Protein AF-A0A1E1WWD4-F1 (afdb_monomer_lite)

Sequence (216 aa):
LLSRFAFERSFSEDSGGGGPQSNMHLIPYLLHMVLYVINTTRCVAREEKNLSNFLEMSPERQIENCYESEGPCYWATMALAVWSHSRWQCGRVMLVRRMLVLAHARHLSPQGCSTLADTVPREFAVYRPYLCYLAMVDGLYNTMFKKVTSSTDDGWSVALADYIRHNDQLHLELGDKLLRNFEEQVLTCQSFMEYCDVMGLLCEIPNPDAFLLESL

pLDDT: mean 95.01, std 6.69, range [60.06, 98.75]

InterPro domains:
  IPR025704 E3 ubiquitin ligase UBR4, C-terminal [PF13764] (1-200)
  IPR045189 E3 ubiquitin ligase UBR4-like [PTHR21725] (1-213)

Foldseek 3Di:
DLLCLLVVHAPVPPPVHDDPLVVLLCVLVVLLVVLVVCVVVVCLVVLVVVLVVLLVDDPLVLQQLLPDPCHLLVSLQVCQQRFDLVRCVVCLLSSLLSLLSSLQSCVVCVPGDSDRPDLPDDFCVSSRSSLLSNLLSLLCCVQVCVPQDDPDRRCNSVSSSVCSVPQSVVSSVSSVVSSCLSVVQSNPDRDQVSSCVSSVNCVVCVDSVVSSSVSD

Organism: NCBI:txid187763

Secondary structure (DSSP, 8-state):
-HHHHHTT--STTTSSS--HHHHHHHHHHHHHHHHHHHHHTT-HHHHHHHHHHHHT--HHHHHHHTTSTTSHHHHHHHHHHHS-HHHHHHHHHHHHHHHHHHHHHHHH-TT--SS-S------HHHHHHHHHHHHHHHHIIIIISTT---SSGGGHHHHHHHHHHH-HHHHHHHHHHHHHHIIIIITT--SHHHHHHHTT-TTT-S-HHHHHHHH-

Radius of gyration: 17.01 Å; chains: 1; bounding box: 40×33×42 Å

Structure (mmCIF, N/CA/C/O backbone):
data_AF-A0A1E1WWD4-F1
#
_entry.id   AF-A0A1E1WWD4-F1
#
loop_
_atom_site.group_PDB
_atom_site.id
_atom_site.type_symbol
_atom_site.label_atom_id
_atom_site.label_alt_id
_atom_site.label_comp_id
_atom_site.label_asym_id
_atom_site.label_entity_id
_atom_site.label_seq_id
_atom_site.pdbx_PDB_ins_code
_atom_site.Cartn_x
_atom_site.Cartn_y
_atom_site.Cartn_z
_atom_site.occupancy
_atom_site.B_iso_or_equiv
_atom_site.auth_seq_id
_atom_site.auth_comp_id
_atom_site.auth_asym_id
_atom_site.auth_atom_id
_atom_site.pdbx_PDB_model_num
ATOM 1 N N . LEU A 1 1 ? -6.286 2.393 -8.406 1.00 89.81 1 LEU A N 1
ATOM 2 C CA . LEU A 1 1 ? -6.134 0.959 -8.742 1.00 89.81 1 LEU A CA 1
ATOM 3 C C . LEU A 1 1 ? -5.998 0.070 -7.505 1.00 89.81 1 LEU A C 1
ATOM 5 O O . LEU A 1 1 ? -6.912 -0.700 -7.259 1.00 89.81 1 LEU A O 1
ATOM 9 N N . LEU A 1 2 ? -4.941 0.211 -6.690 1.00 94.81 2 LEU A N 1
ATOM 10 C CA . LEU A 1 2 ? -4.742 -0.612 -5.478 1.00 94.81 2 LEU A CA 1
ATOM 11 C C . LEU A 1 2 ? -5.943 -0.578 -4.517 1.00 94.81 2 LEU A C 1
ATOM 13 O O . LEU A 1 2 ? -6.368 -1.614 -4.022 1.00 94.81 2 LEU A O 1
ATOM 17 N N . SER A 1 3 ? -6.574 0.589 -4.339 1.00 94.31 3 SER A N 1
ATOM 18 C CA . SER A 1 3 ? -7.802 0.706 -3.541 1.00 94.31 3 SER A CA 1
ATOM 19 C C . SER A 1 3 ? -8.967 -0.123 -4.088 1.00 94.31 3 SER A C 1
ATOM 21 O O . SER A 1 3 ? -9.811 -0.544 -3.316 1.00 94.31 3 SER A O 1
ATOM 23 N N . ARG A 1 4 ? -9.060 -0.370 -5.401 1.00 93.38 4 ARG A N 1
ATOM 24 C CA . ARG A 1 4 ? -10.149 -1.194 -5.950 1.00 93.38 4 ARG A CA 1
ATOM 25 C C . ARG A 1 4 ? -9.961 -2.663 -5.555 1.00 93.38 4 ARG A C 1
ATOM 27 O O . ARG A 1 4 ? -10.922 -3.259 -5.093 1.00 93.38 4 ARG A O 1
ATOM 34 N N . PHE A 1 5 ? -8.729 -3.184 -5.603 1.00 95.06 5 PHE A N 1
ATOM 35 C CA . PHE A 1 5 ? -8.403 -4.508 -5.049 1.00 95.06 5 PHE A CA 1
ATOM 36 C C . PHE A 1 5 ? -8.700 -4.584 -3.552 1.00 95.06 5 PHE A C 1
ATOM 38 O O . PHE A 1 5 ? -9.417 -5.464 -3.097 1.00 95.06 5 PHE A O 1
ATOM 45 N N . ALA A 1 6 ? -8.176 -3.624 -2.795 1.00 96.31 6 ALA A N 1
ATOM 46 C CA . ALA A 1 6 ? -8.221 -3.642 -1.342 1.00 96.31 6 ALA A CA 1
ATOM 47 C C . ALA A 1 6 ? -9.637 -3.496 -0.755 1.00 96.31 6 ALA A C 1
ATOM 49 O O . ALA A 1 6 ? -9.922 -4.019 0.315 1.00 96.31 6 ALA A O 1
ATOM 50 N N . PHE A 1 7 ? -10.520 -2.781 -1.458 1.00 95.44 7 PHE A N 1
ATOM 51 C CA . PHE A 1 7 ? -11.923 -2.598 -1.079 1.00 95.44 7 PHE A CA 1
ATOM 52 C C . PHE A 1 7 ? -12.874 -3.501 -1.876 1.00 95.44 7 PHE A C 1
ATOM 54 O O . PHE A 1 7 ? -14.081 -3.272 -1.831 1.00 95.44 7 PHE A O 1
ATOM 61 N N . GLU A 1 8 ? -12.343 -4.459 -2.643 1.00 93.12 8 GLU A N 1
ATOM 62 C CA . GLU A 1 8 ? -13.122 -5.414 -3.445 1.00 93.12 8 GLU A CA 1
ATOM 63 C C . GLU A 1 8 ? -14.159 -4.717 -4.354 1.00 93.12 8 GLU A C 1
ATOM 65 O O . GLU A 1 8 ? -15.287 -5.170 -4.546 1.00 93.12 8 GLU A O 1
ATOM 70 N N . ARG A 1 9 ? -13.785 -3.556 -4.910 1.00 90.94 9 ARG A N 1
ATOM 71 C CA . ARG A 1 9 ? -14.646 -2.743 -5.781 1.00 90.94 9 ARG A CA 1
ATOM 72 C C . ARG A 1 9 ? -14.427 -3.099 -7.246 1.00 90.94 9 ARG A C 1
ATOM 74 O O . ARG A 1 9 ? -13.306 -3.369 -7.667 1.00 90.94 9 ARG A O 1
ATOM 81 N N . SER A 1 10 ? -15.487 -2.970 -8.044 1.00 87.00 10 SER A N 1
ATOM 82 C CA . SER A 1 10 ? -15.411 -3.130 -9.501 1.00 87.00 10 SER A CA 1
ATOM 83 C C . SER A 1 10 ? -14.372 -2.194 -10.135 1.00 87.00 10 SER A C 1
ATOM 85 O O . SER A 1 10 ? -14.229 -1.035 -9.730 1.00 87.00 10 SER A O 1
ATOM 87 N N . PHE A 1 11 ? -13.703 -2.697 -11.174 1.00 86.00 11 PHE A N 1
ATOM 88 C CA . PHE A 1 11 ? -12.763 -1.956 -12.022 1.00 86.00 11 PHE A CA 1
ATOM 89 C C . PHE A 1 11 ? -13.445 -1.249 -13.208 1.00 86.00 11 PHE A C 1
ATOM 91 O O . PHE A 1 11 ? -12.810 -0.465 -13.907 1.00 86.00 11 PHE A O 1
ATOM 98 N N . SER A 1 12 ? -14.745 -1.477 -13.424 1.00 79.88 12 SER A N 1
ATOM 99 C CA . SER A 1 12 ? -15.489 -0.982 -14.594 1.00 79.88 12 SER A CA 1
ATOM 100 C C . SER A 1 12 ? -15.532 0.542 -14.747 1.00 79.88 12 SER A C 1
ATOM 102 O O . SER A 1 12 ? -15.693 1.024 -15.862 1.00 79.88 12 SER A O 1
ATOM 104 N N . GLU A 1 13 ? -15.422 1.295 -13.653 1.00 63.91 13 GLU A N 1
ATOM 105 C CA . GLU A 1 13 ? -15.626 2.752 -13.649 1.00 63.91 13 GLU A CA 1
ATOM 106 C C . GLU A 1 13 ? -14.353 3.558 -13.953 1.00 63.91 13 GLU A C 1
ATOM 108 O O . GLU A 1 13 ? -14.455 4.635 -14.532 1.00 63.91 13 GLU A O 1
ATOM 113 N N . ASP A 1 14 ? -13.162 3.046 -13.607 1.00 60.78 14 ASP A N 1
ATOM 114 C CA . ASP A 1 14 ? -11.940 3.872 -13.554 1.00 60.78 14 ASP A CA 1
ATOM 115 C C . ASP A 1 14 ? -10.845 3.457 -14.549 1.00 60.78 14 ASP A C 1
ATOM 117 O O . ASP A 1 14 ? -10.109 4.312 -15.036 1.00 60.78 14 ASP A O 1
ATOM 121 N N . SER A 1 15 ? -10.685 2.160 -14.845 1.00 60.06 15 SER A N 1
ATOM 122 C CA . SER A 1 15 ? -9.605 1.663 -15.720 1.00 60.06 15 SER A CA 1
ATOM 123 C C . SER A 1 15 ? -10.041 1.436 -17.170 1.00 60.06 15 SER A C 1
ATOM 125 O O . SER A 1 15 ? -9.302 0.853 -17.959 1.00 60.06 15 SER A O 1
ATOM 127 N N . GLY A 1 16 ? -11.240 1.902 -17.535 1.00 63.06 16 GLY A N 1
ATOM 128 C CA . GLY A 1 16 ? -11.838 1.634 -18.845 1.00 63.06 16 GLY A CA 1
ATOM 129 C C . GLY A 1 16 ? -12.348 0.194 -19.005 1.00 63.06 16 GLY A C 1
ATOM 130 O O . GLY A 1 16 ? -12.629 -0.222 -20.127 1.00 63.06 16 GLY A O 1
ATOM 131 N N . GLY A 1 17 ? -12.471 -0.563 -17.903 1.00 72.12 17 GLY A N 1
ATOM 132 C CA . GLY A 1 17 ? -12.925 -1.956 -17.878 1.00 72.12 17 GLY A CA 1
ATOM 133 C C . GLY A 1 17 ? -11.842 -2.959 -17.454 1.00 72.12 17 GLY A C 1
ATOM 134 O O . GLY A 1 17 ? -10.842 -2.613 -16.831 1.00 72.12 17 GLY A O 1
ATOM 135 N N . GLY A 1 18 ? -12.061 -4.236 -17.782 1.00 78.00 18 GLY A N 1
ATOM 136 C CA . GLY A 1 18 ? -11.134 -5.334 -17.481 1.00 78.00 18 GLY A CA 1
ATOM 137 C C . GLY A 1 18 ? -11.340 -5.974 -16.103 1.00 78.00 18 GLY A C 1
ATOM 138 O O . GLY A 1 18 ? -11.761 -5.332 -15.143 1.00 78.00 18 GLY A O 1
ATOM 139 N N . GLY A 1 19 ? -11.056 -7.275 -16.009 1.00 90.12 19 GLY A N 1
ATOM 140 C CA . GLY A 1 19 ? -11.123 -8.017 -14.747 1.00 90.12 19 GLY A CA 1
ATOM 141 C C . GLY A 1 19 ? -9.947 -7.710 -13.806 1.00 90.12 19 GLY A C 1
ATOM 142 O O . GLY A 1 19 ? -8.996 -7.028 -14.210 1.00 90.12 19 GLY A O 1
ATOM 143 N N . PRO A 1 20 ? -9.966 -8.248 -12.571 1.00 92.44 20 PRO A N 1
ATOM 144 C CA . PRO A 1 20 ? -8.874 -8.106 -11.603 1.00 92.44 20 PRO A CA 1
ATOM 145 C C . PRO A 1 20 ? -7.502 -8.472 -12.187 1.00 92.44 20 PRO A C 1
ATOM 147 O O . PRO A 1 20 ? -6.532 -7.751 -11.977 1.00 92.44 20 PRO A O 1
ATOM 150 N N . GLN A 1 21 ? -7.433 -9.520 -13.011 1.00 94.38 21 GLN A N 1
ATOM 151 C CA . GLN A 1 21 ? -6.199 -9.956 -13.669 1.00 94.38 21 GLN A CA 1
ATOM 152 C C . GLN A 1 21 ? -5.587 -8.881 -14.579 1.00 94.38 21 GLN A C 1
ATOM 154 O O . GLN A 1 21 ? -4.444 -8.480 -14.383 1.00 94.38 21 GLN A O 1
ATOM 159 N N . SER A 1 22 ? -6.358 -8.356 -15.536 1.00 92.75 22 SER A N 1
ATOM 160 C CA . SER A 1 22 ? -5.867 -7.319 -16.456 1.00 92.75 22 SER A CA 1
ATOM 161 C C . SER A 1 22 ? -5.420 -6.061 -15.709 1.00 92.75 22 SER A C 1
ATOM 163 O O . SER A 1 22 ? -4.464 -5.403 -16.112 1.00 92.75 22 SER A O 1
ATOM 165 N N . ASN A 1 23 ? -6.103 -5.731 -14.613 1.00 94.44 23 ASN A N 1
ATOM 166 C CA . ASN A 1 23 ? -5.752 -4.605 -13.760 1.00 94.44 23 ASN A CA 1
ATOM 167 C C . ASN A 1 23 ? -4.470 -4.875 -12.955 1.00 94.44 23 ASN A C 1
ATOM 169 O O . ASN A 1 23 ? -3.666 -3.965 -12.779 1.00 94.44 23 ASN A O 1
ATOM 173 N N . MET A 1 24 ? -4.232 -6.115 -12.520 1.00 95.88 24 MET A N 1
ATOM 174 C CA . MET A 1 24 ? -2.984 -6.513 -11.863 1.00 95.88 24 MET A CA 1
ATOM 175 C C . MET A 1 24 ? -1.790 -6.353 -12.809 1.00 95.88 24 MET A C 1
ATOM 177 O O . MET A 1 24 ? -0.773 -5.769 -12.438 1.00 95.88 24 MET A O 1
ATOM 181 N N . HIS A 1 25 ? -1.944 -6.798 -14.059 1.00 95.62 25 HIS A N 1
ATOM 182 C CA . HIS A 1 25 ? -0.918 -6.672 -15.100 1.00 95.62 25 HIS A CA 1
ATOM 183 C C . HIS A 1 25 ? -0.584 -5.219 -15.444 1.00 95.62 25 HIS A C 1
ATOM 185 O O . HIS A 1 25 ? 0.522 -4.938 -15.888 1.00 95.62 25 HIS A O 1
ATOM 191 N N . LEU A 1 26 ? -1.510 -4.285 -15.216 1.00 94.94 26 LEU A N 1
ATOM 192 C CA . LEU A 1 26 ? -1.307 -2.866 -15.504 1.00 94.94 26 LEU A CA 1
ATOM 193 C C . LEU A 1 26 ? -0.418 -2.154 -14.466 1.00 94.94 26 LEU A C 1
ATOM 195 O O . LEU A 1 26 ? 0.207 -1.140 -14.784 1.00 94.94 26 LEU A O 1
ATOM 199 N N . ILE A 1 27 ? -0.344 -2.659 -13.228 1.00 96.12 27 ILE A N 1
ATOM 200 C CA . ILE A 1 27 ? 0.336 -1.977 -12.112 1.00 96.12 27 ILE A CA 1
ATOM 201 C C . ILE A 1 27 ? 1.807 -1.634 -12.416 1.00 96.12 27 ILE A C 1
ATOM 203 O O . ILE A 1 27 ? 2.173 -0.472 -12.208 1.00 96.12 27 ILE A O 1
ATOM 207 N N . PRO A 1 28 ? 2.655 -2.556 -12.924 1.00 97.12 28 PRO A N 1
ATOM 208 C CA . PRO A 1 28 ? 4.056 -2.247 -13.217 1.00 97.12 28 PRO A CA 1
ATOM 209 C C . PRO A 1 28 ? 4.206 -1.095 -14.207 1.00 97.12 28 PRO A C 1
ATOM 211 O O . PRO A 1 28 ? 5.061 -0.233 -14.029 1.00 97.12 28 PRO A O 1
ATOM 214 N N . TYR A 1 29 ? 3.332 -1.024 -15.208 1.00 96.00 29 TYR A N 1
ATOM 215 C CA . TYR A 1 29 ? 3.379 0.010 -16.237 1.00 96.00 29 TYR A CA 1
ATOM 216 C C . TYR A 1 29 ? 2.972 1.384 -15.700 1.00 96.00 29 TYR A C 1
ATOM 218 O O . TYR A 1 29 ? 3.610 2.385 -16.024 1.00 96.00 29 TYR A O 1
ATOM 226 N N . LEU A 1 30 ? 1.968 1.442 -14.819 1.00 96.31 30 LEU A N 1
ATOM 227 C CA . LEU A 1 30 ? 1.621 2.681 -14.116 1.00 96.31 30 LEU A CA 1
ATOM 228 C C . LEU A 1 30 ? 2.768 3.143 -13.214 1.00 96.31 30 LE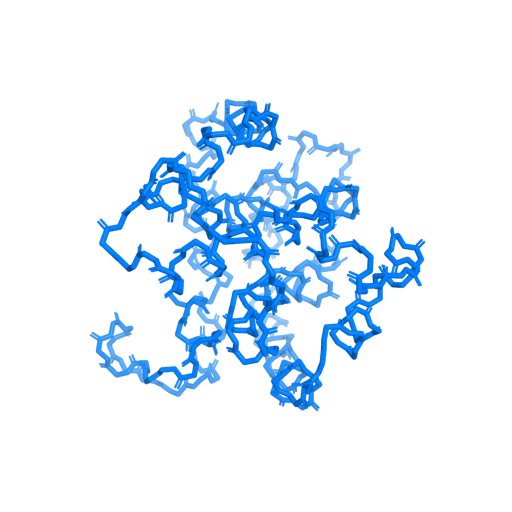U A C 1
ATOM 230 O O . LEU A 1 30 ? 3.106 4.327 -13.208 1.00 96.31 30 LEU A O 1
ATOM 234 N N . LEU A 1 31 ? 3.405 2.215 -12.496 1.00 97.81 31 LEU A N 1
ATOM 235 C CA . LEU A 1 31 ? 4.565 2.534 -11.671 1.00 97.81 31 LEU A CA 1
ATOM 236 C C . LEU A 1 31 ? 5.746 3.009 -12.524 1.00 97.81 31 LEU A C 1
ATOM 238 O O . LEU A 1 31 ? 6.397 3.982 -12.161 1.00 97.81 31 LEU A O 1
ATOM 242 N N . HIS A 1 32 ? 5.986 2.408 -13.690 1.00 97.50 32 HIS A N 1
ATOM 243 C CA . HIS A 1 32 ? 7.029 2.847 -14.618 1.00 97.50 32 HIS A CA 1
ATOM 244 C C . HIS A 1 32 ? 6.827 4.299 -15.086 1.00 97.50 32 HIS A C 1
ATOM 246 O O . HIS A 1 32 ? 7.800 5.041 -15.219 1.00 97.50 32 HIS A O 1
ATOM 252 N N . MET A 1 33 ? 5.579 4.751 -15.251 1.00 97.25 33 MET A N 1
ATOM 253 C CA . MET A 1 33 ? 5.285 6.163 -15.530 1.00 97.25 33 MET A CA 1
ATOM 254 C C . MET A 1 33 ? 5.637 7.077 -14.349 1.00 97.25 33 MET A C 1
ATOM 256 O O . MET A 1 33 ? 6.229 8.136 -14.554 1.00 97.25 33 MET A O 1
ATOM 260 N N . VAL A 1 34 ? 5.332 6.664 -13.114 1.00 97.50 34 VAL A N 1
ATOM 261 C CA . VAL A 1 34 ? 5.740 7.401 -11.902 1.00 97.50 34 VAL A CA 1
ATOM 262 C C . VAL A 1 34 ? 7.266 7.474 -11.810 1.00 97.50 34 VAL A C 1
ATOM 264 O O . VAL A 1 34 ? 7.823 8.554 -11.614 1.00 97.50 34 VAL A O 1
ATOM 267 N N . LEU A 1 35 ? 7.949 6.349 -12.029 1.00 97.81 35 LEU A N 1
ATOM 268 C CA . LEU A 1 35 ? 9.408 6.257 -12.014 1.00 97.81 35 LEU A CA 1
ATOM 269 C C . LEU A 1 35 ? 10.050 7.161 -13.072 1.00 97.81 35 LEU A C 1
ATOM 271 O O . LEU A 1 35 ? 11.043 7.831 -12.795 1.00 97.81 35 LEU A O 1
ATOM 275 N N . TYR A 1 36 ? 9.471 7.227 -14.273 1.00 97.50 36 TYR A N 1
ATOM 276 C CA . TYR A 1 36 ? 9.925 8.144 -15.316 1.00 97.50 36 TYR A CA 1
ATOM 277 C C . TYR A 1 36 ? 9.885 9.599 -14.838 1.00 97.50 36 TYR A C 1
ATOM 279 O O . TYR A 1 36 ? 10.875 10.321 -14.981 1.00 97.50 36 TYR A O 1
ATOM 287 N N . VAL A 1 37 ? 8.775 10.023 -14.226 1.00 97.69 37 VAL A N 1
ATOM 288 C CA . VAL A 1 37 ? 8.636 11.385 -13.696 1.00 97.69 37 VAL A CA 1
ATOM 289 C C . VAL A 1 37 ? 9.681 11.645 -12.613 1.00 97.69 37 VAL A C 1
ATOM 291 O O . VAL A 1 37 ? 10.499 12.542 -12.790 1.00 97.69 37 VAL A O 1
ATOM 294 N N . ILE A 1 38 ? 9.739 10.838 -11.548 1.00 96.56 38 ILE A N 1
ATOM 295 C CA . ILE A 1 38 ? 10.639 11.124 -10.414 1.00 96.56 38 ILE A CA 1
ATOM 296 C C . ILE A 1 38 ? 12.125 11.092 -10.801 1.00 96.56 38 ILE A C 1
ATOM 298 O O . ILE A 1 38 ? 12.917 11.870 -10.259 1.00 96.56 38 ILE A O 1
ATOM 302 N N . ASN A 1 39 ? 12.505 10.233 -11.756 1.00 96.38 39 ASN A N 1
ATOM 303 C CA . ASN A 1 39 ? 13.878 10.138 -12.249 1.00 96.38 39 ASN A CA 1
ATOM 304 C C . ASN A 1 39 ? 14.242 11.352 -13.115 1.00 96.38 39 ASN A C 1
ATOM 306 O O . ASN A 1 39 ? 15.321 11.926 -12.955 1.00 96.38 39 ASN A O 1
ATOM 310 N N . THR A 1 40 ? 13.346 11.785 -14.007 1.00 97.31 40 THR A N 1
ATOM 311 C CA . THR A 1 40 ? 13.601 12.935 -14.893 1.00 97.31 40 THR A CA 1
ATOM 312 C C . THR A 1 40 ? 13.555 14.269 -14.153 1.00 97.31 40 THR A C 1
ATOM 314 O O . THR A 1 40 ? 14.385 15.139 -14.419 1.00 97.31 40 THR A O 1
ATOM 317 N N . THR A 1 41 ? 12.663 14.421 -13.170 1.00 97.50 41 THR A N 1
ATOM 318 C CA . THR A 1 41 ? 12.597 15.610 -12.304 1.00 97.50 41 THR A CA 1
ATOM 319 C C . THR A 1 41 ? 13.584 15.565 -11.140 1.00 97.50 41 THR A C 1
ATOM 321 O O . THR A 1 41 ? 13.677 16.535 -10.390 1.00 97.50 41 THR A O 1
ATOM 324 N N . ARG A 1 42 ? 14.326 14.458 -10.983 1.00 95.88 42 ARG A N 1
ATOM 325 C CA . ARG A 1 42 ? 15.350 14.242 -9.947 1.00 95.88 42 ARG A CA 1
ATOM 326 C C . ARG A 1 42 ? 14.835 14.518 -8.530 1.00 95.88 42 ARG A C 1
ATOM 328 O O . ARG A 1 42 ? 15.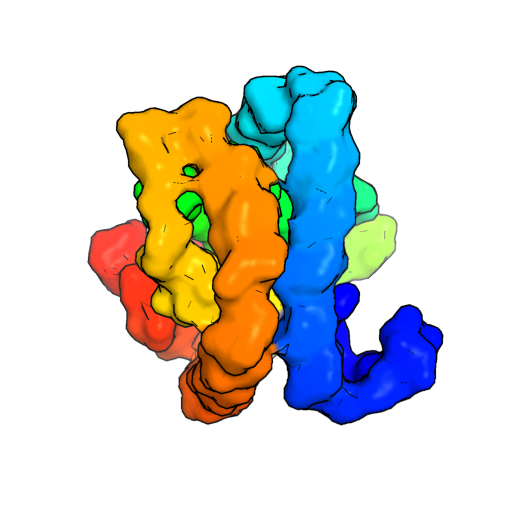529 15.131 -7.722 1.00 95.88 42 ARG A O 1
ATOM 335 N N . CYS A 1 43 ? 13.609 14.088 -8.229 1.00 96.25 43 CYS A N 1
ATOM 336 C CA . CYS A 1 43 ? 12.961 14.388 -6.948 1.00 96.25 43 CYS A CA 1
ATOM 337 C C . CYS A 1 43 ? 12.957 13.232 -5.942 1.00 96.25 43 CYS A C 1
ATOM 339 O O . CYS A 1 43 ? 12.398 13.405 -4.866 1.00 96.25 43 CYS A O 1
ATOM 341 N N . VAL A 1 44 ? 13.609 12.100 -6.237 1.00 96.06 44 VAL A N 1
ATOM 342 C CA . VAL A 1 44 ? 13.657 10.915 -5.354 1.00 96.06 44 VAL A CA 1
ATOM 343 C C . VAL A 1 44 ? 14.036 11.286 -3.916 1.00 96.06 44 VAL A C 1
ATOM 345 O O . VAL A 1 44 ? 13.227 11.091 -3.020 1.00 96.06 44 VAL A O 1
ATOM 348 N N . ALA A 1 45 ? 15.181 11.944 -3.701 1.00 95.50 45 ALA A N 1
ATOM 349 C CA . ALA A 1 45 ? 15.635 12.331 -2.358 1.00 95.50 45 ALA A CA 1
ATOM 350 C C . ALA A 1 45 ? 14.664 13.277 -1.621 1.00 95.50 45 ALA A C 1
ATOM 352 O O . ALA A 1 45 ? 14.558 13.254 -0.394 1.00 95.50 45 ALA A O 1
ATOM 353 N N . ARG A 1 46 ? 13.938 14.125 -2.364 1.00 97.19 46 ARG A N 1
ATOM 354 C CA . ARG A 1 46 ? 12.899 14.986 -1.785 1.00 97.19 46 ARG A CA 1
ATOM 355 C C . ARG A 1 46 ? 11.710 14.149 -1.324 1.00 97.19 46 ARG A C 1
ATOM 357 O O . ARG A 1 46 ? 11.238 14.357 -0.213 1.00 97.19 46 ARG A O 1
ATOM 364 N N . GLU A 1 47 ? 11.252 13.215 -2.150 1.00 97.31 47 GLU A N 1
ATOM 365 C CA . GLU A 1 47 ? 10.121 12.350 -1.810 1.00 97.31 47 GLU A CA 1
ATOM 366 C C . GLU A 1 47 ? 10.464 11.344 -0.704 1.00 97.31 47 GLU A C 1
ATOM 368 O O . GLU A 1 47 ? 9.624 11.084 0.150 1.00 97.31 47 GLU A O 1
ATOM 373 N N . GLU A 1 48 ? 11.705 10.856 -0.629 1.00 96.56 48 GLU A N 1
ATOM 374 C CA . GLU A 1 48 ? 12.184 10.079 0.522 1.00 96.56 48 GLU A CA 1
ATOM 375 C C . GLU A 1 48 ? 12.105 10.893 1.815 1.00 96.56 48 GLU A C 1
ATOM 377 O O . GLU A 1 48 ? 11.573 10.415 2.814 1.00 96.56 48 GLU A O 1
ATOM 382 N N . LYS A 1 49 ? 12.576 12.147 1.790 1.00 97.56 49 LYS A N 1
ATOM 383 C CA . LYS A 1 49 ? 12.473 13.048 2.942 1.00 97.56 49 LYS A CA 1
ATOM 384 C C . LYS A 1 49 ? 11.016 13.317 3.318 1.00 97.56 49 LYS A C 1
ATOM 386 O O . LYS A 1 49 ? 10.690 13.333 4.501 1.00 97.56 49 LYS A O 1
ATOM 391 N N . ASN A 1 50 ? 10.143 13.527 2.335 1.00 97.94 50 ASN A N 1
ATOM 392 C CA . ASN A 1 50 ? 8.718 13.736 2.579 1.00 97.94 50 ASN A CA 1
ATOM 393 C C . ASN A 1 50 ? 8.069 12.501 3.217 1.00 97.94 50 ASN A C 1
ATOM 395 O O . ASN A 1 50 ? 7.310 12.643 4.172 1.00 97.94 50 ASN A O 1
ATOM 399 N N . LEU A 1 51 ? 8.417 11.301 2.746 1.00 97.88 51 LEU A N 1
ATOM 400 C CA . LEU A 1 51 ? 7.940 10.043 3.308 1.00 97.88 51 LEU A CA 1
ATOM 401 C C . LEU A 1 51 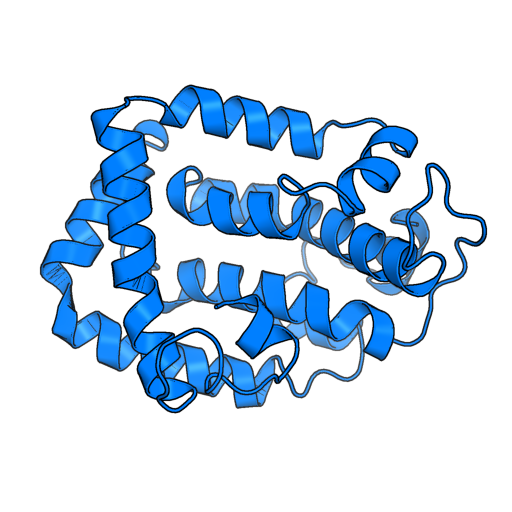? 8.439 9.840 4.750 1.00 97.88 51 LEU A C 1
ATOM 403 O O . LEU A 1 51 ? 7.646 9.461 5.610 1.00 97.88 51 LEU A O 1
ATOM 407 N N . SER A 1 52 ? 9.700 10.168 5.054 1.00 97.06 52 SER A N 1
ATOM 408 C CA . SER A 1 52 ? 10.208 10.168 6.436 1.00 97.06 52 SER A CA 1
ATOM 409 C C . SER A 1 52 ? 9.453 11.162 7.321 1.00 97.06 52 SER A C 1
ATOM 411 O O . SER A 1 52 ? 8.955 10.783 8.378 1.00 97.06 52 SER A O 1
ATOM 413 N N . ASN A 1 53 ? 9.267 12.404 6.859 1.00 98.00 53 ASN A N 1
ATOM 414 C CA . ASN A 1 53 ? 8.494 13.414 7.590 1.00 98.00 53 ASN A CA 1
ATOM 415 C C . ASN A 1 53 ? 7.054 12.948 7.847 1.00 98.00 53 ASN A C 1
ATOM 417 O O . ASN A 1 53 ? 6.511 13.199 8.919 1.00 98.00 53 ASN A O 1
ATOM 421 N N . PHE A 1 54 ? 6.431 12.271 6.874 1.00 98.25 54 PHE A N 1
ATOM 422 C CA . PHE A 1 54 ? 5.105 11.679 7.027 1.00 98.25 54 PHE A CA 1
ATOM 423 C C . PHE A 1 54 ? 5.073 10.667 8.174 1.00 98.25 54 PHE A C 1
ATOM 425 O O . PHE A 1 54 ? 4.154 10.722 8.991 1.00 98.25 54 PHE A O 1
ATOM 432 N N . LEU A 1 55 ? 6.068 9.785 8.277 1.00 97.06 55 LEU A N 1
ATOM 433 C CA . LEU A 1 55 ? 6.145 8.788 9.348 1.00 97.06 55 LEU A CA 1
ATOM 434 C C . LEU A 1 55 ? 6.426 9.396 10.730 1.00 97.06 55 LEU A C 1
ATOM 436 O O . LEU A 1 55 ? 5.983 8.838 11.732 1.00 97.06 55 LEU A O 1
ATOM 440 N N . GLU A 1 56 ? 7.120 10.532 10.778 1.00 96.56 56 GLU A N 1
ATOM 441 C CA . GLU A 1 56 ? 7.531 11.234 12.005 1.00 96.56 56 GLU A CA 1
ATOM 442 C C . GLU A 1 56 ? 6.514 12.285 12.499 1.00 96.56 56 GLU A C 1
ATOM 444 O O . GLU A 1 56 ? 6.747 12.951 13.507 1.00 96.56 56 GLU A O 1
ATOM 449 N N . MET A 1 57 ? 5.375 12.445 11.814 1.00 96.38 57 MET A N 1
ATOM 450 C CA . MET A 1 57 ? 4.301 13.363 12.219 1.00 96.38 57 MET A CA 1
ATOM 451 C C . MET A 1 57 ? 3.836 13.113 13.666 1.00 96.38 57 MET A C 1
ATOM 453 O O . MET A 1 57 ? 3.691 11.958 14.078 1.00 96.38 57 MET A O 1
ATOM 457 N N . SER A 1 58 ? 3.513 14.186 14.404 1.00 95.31 58 SER A N 1
ATOM 458 C CA . SER A 1 58 ? 2.883 14.076 15.732 1.00 95.31 58 SER A CA 1
ATOM 459 C C . SER A 1 58 ? 1.523 13.371 15.638 1.00 95.31 58 SER A C 1
ATOM 461 O O . SER A 1 58 ? 0.879 13.494 14.592 1.00 95.31 58 SER A O 1
ATOM 463 N N . PRO A 1 59 ? 1.053 12.672 16.691 1.00 92.00 59 PRO A N 1
ATOM 464 C CA . PRO A 1 59 ? -0.201 11.911 16.662 1.00 92.00 59 PRO A CA 1
ATOM 465 C C . PRO A 1 59 ? -1.407 12.692 16.119 1.00 92.00 59 PRO A C 1
ATOM 467 O O . PRO A 1 59 ? -2.127 12.193 15.258 1.00 92.00 59 PRO A O 1
ATOM 470 N N . GLU A 1 60 ? -1.576 13.950 16.528 1.00 91.44 60 GLU A N 1
ATOM 471 C CA . GLU A 1 60 ? -2.664 14.825 16.071 1.00 91.44 60 GLU A CA 1
ATOM 472 C C . GLU A 1 60 ? -2.565 15.074 14.562 1.00 91.44 60 GLU A C 1
ATOM 474 O O . GLU A 1 60 ? -3.539 14.938 13.818 1.00 91.44 60 GLU A O 1
ATOM 479 N N . ARG A 1 61 ? -1.348 15.348 14.077 1.00 96.12 61 ARG A N 1
ATOM 480 C CA . ARG A 1 61 ? -1.097 15.554 12.652 1.00 96.12 61 ARG A CA 1
ATOM 481 C C . ARG A 1 61 ? -1.281 14.269 11.845 1.00 96.12 61 ARG A C 1
ATOM 483 O O . ARG A 1 61 ? -1.696 14.342 10.688 1.00 96.12 61 ARG A O 1
ATOM 490 N N . GLN A 1 62 ? -1.010 13.098 12.429 1.00 96.25 62 GLN A N 1
ATOM 491 C CA . GLN A 1 62 ? -1.277 11.815 11.770 1.00 96.25 62 GLN A CA 1
ATOM 492 C C . GLN A 1 62 ? -2.770 11.629 11.490 1.00 96.25 62 GLN A C 1
ATOM 494 O O . GLN A 1 62 ? -3.123 11.145 10.412 1.00 96.25 62 GLN A O 1
ATOM 499 N N . ILE A 1 63 ? -3.628 12.038 12.430 1.00 96.69 63 ILE A N 1
ATOM 500 C CA . ILE A 1 63 ? -5.087 11.934 12.314 1.00 96.69 63 ILE A CA 1
ATOM 501 C C . ILE A 1 63 ? -5.599 12.865 11.214 1.00 96.69 63 ILE A C 1
ATOM 503 O O . ILE A 1 63 ? -6.303 12.407 10.317 1.00 96.69 63 ILE A O 1
ATOM 507 N N . GLU A 1 64 ? -5.190 14.135 11.211 1.00 96.06 64 GLU A N 1
ATOM 508 C CA . GLU A 1 64 ? -5.564 15.077 10.145 1.00 96.06 64 GLU A CA 1
ATOM 509 C C . GLU A 1 64 ? -5.126 14.576 8.761 1.00 96.06 64 GLU A C 1
ATOM 511 O O . GLU A 1 64 ? -5.904 14.567 7.803 1.00 96.06 64 GLU A O 1
ATOM 516 N N . ASN A 1 65 ? -3.891 14.074 8.666 1.00 97.19 65 ASN A N 1
ATOM 517 C CA . ASN A 1 65 ? -3.319 13.570 7.422 1.00 97.19 65 ASN A CA 1
ATOM 518 C C . ASN A 1 65 ? -4.063 12.338 6.859 1.00 97.19 65 ASN A C 1
ATOM 520 O O . ASN A 1 65 ? -3.961 12.044 5.667 1.00 97.19 65 ASN A O 1
ATOM 524 N N . CYS A 1 66 ? -4.886 11.646 7.655 1.00 97.56 66 CYS A N 1
ATOM 525 C CA . CYS A 1 66 ? -5.733 10.553 7.166 1.00 97.56 66 CYS A CA 1
ATOM 526 C C . CYS A 1 66 ? -6.807 11.007 6.159 1.00 97.56 66 CYS A C 1
ATOM 528 O O . CYS A 1 66 ? -7.355 10.174 5.425 1.00 97.56 66 CYS A O 1
ATOM 530 N N . TYR A 1 67 ? -7.106 12.304 6.089 1.00 96.88 67 TYR A N 1
ATOM 531 C CA . TYR A 1 67 ? -8.122 12.878 5.198 1.00 96.88 67 TYR A CA 1
ATOM 532 C C . TYR A 1 67 ? -7.529 13.662 4.023 1.00 96.88 67 TYR A C 1
ATOM 534 O O . TYR A 1 67 ? -8.265 14.125 3.153 1.00 96.88 67 TYR A O 1
ATOM 542 N N . GLU A 1 68 ? -6.206 13.782 3.966 1.00 96.25 68 GLU A N 1
ATOM 543 C CA . GLU A 1 68 ? -5.497 14.509 2.919 1.00 96.25 68 GLU A CA 1
ATOM 544 C C . GLU A 1 68 ? -5.230 13.625 1.691 1.00 96.25 68 GLU A C 1
ATOM 546 O O . GLU A 1 68 ? -5.231 12.392 1.761 1.00 96.25 68 GLU A O 1
ATOM 551 N N . SER A 1 69 ? -4.973 14.262 0.544 1.00 94.56 69 SER A N 1
ATOM 552 C CA . SER A 1 69 ? -4.570 13.560 -0.681 1.00 94.56 69 SER A CA 1
ATOM 553 C C . SER A 1 69 ? -3.236 12.833 -0.508 1.00 94.56 69 SER A C 1
ATOM 555 O O . SER A 1 69 ? -3.103 11.688 -0.935 1.00 94.56 69 SER A O 1
ATOM 557 N N . GLU A 1 70 ? -2.277 13.462 0.176 1.00 96.38 70 GLU A N 1
ATOM 558 C CA . GLU A 1 70 ? -0.984 12.877 0.557 1.00 96.38 70 GLU A CA 1
ATOM 559 C C . GLU A 1 70 ? -1.067 12.163 1.918 1.00 96.38 70 GLU A C 1
ATOM 561 O O . GLU A 1 70 ? -0.264 12.387 2.825 1.00 96.38 70 GLU A O 1
ATOM 566 N N . GLY A 1 71 ? -2.092 11.323 2.073 1.00 97.44 71 GLY A N 1
ATOM 567 C CA . GLY A 1 71 ? -2.317 10.499 3.260 1.00 97.44 71 GLY A CA 1
ATOM 568 C C . GLY A 1 71 ? -1.630 9.124 3.198 1.00 97.44 71 GLY A C 1
ATOM 569 O O . GLY A 1 71 ? -0.855 8.837 2.279 1.00 97.44 71 GLY A O 1
ATOM 570 N N . PRO A 1 72 ? -1.946 8.205 4.130 1.00 98.50 72 PRO A N 1
ATOM 571 C CA . PRO A 1 72 ? -1.220 6.937 4.256 1.00 98.50 72 PRO A CA 1
ATOM 572 C C . PRO A 1 72 ? -1.249 6.029 3.018 1.00 98.50 72 PRO A C 1
ATOM 574 O O . PRO A 1 72 ? -0.235 5.416 2.693 1.00 98.50 72 PRO A O 1
ATOM 577 N N . CYS A 1 73 ? -2.359 5.972 2.270 1.00 98.38 73 CYS A N 1
ATOM 578 C CA . CYS A 1 73 ? -2.416 5.211 1.014 1.00 98.38 73 CYS A CA 1
ATOM 579 C C . CYS A 1 73 ? -1.475 5.779 -0.064 1.00 98.38 73 CYS A C 1
ATOM 581 O O . CYS A 1 73 ? -0.814 5.016 -0.771 1.00 98.38 73 CYS A O 1
ATOM 583 N N . TYR A 1 74 ? -1.396 7.109 -0.178 1.00 98.44 74 TYR A N 1
ATOM 584 C CA . TYR A 1 74 ? -0.496 7.770 -1.121 1.00 98.44 74 TYR A CA 1
ATOM 585 C C . TYR A 1 74 ? 0.957 7.450 -0.784 1.00 98.44 74 TYR A C 1
ATOM 587 O O . TYR A 1 74 ? 1.682 6.952 -1.640 1.00 98.44 74 TYR A O 1
ATOM 595 N N . TRP A 1 75 ? 1.353 7.637 0.476 1.00 98.44 75 TRP A N 1
ATOM 596 C CA . TRP A 1 75 ? 2.727 7.405 0.916 1.00 98.44 75 TRP A CA 1
ATOM 597 C C . TRP A 1 75 ? 3.136 5.931 0.881 1.00 98.44 75 TRP A C 1
ATOM 599 O O . TRP A 1 75 ? 4.254 5.627 0.472 1.00 98.44 75 TRP A O 1
ATOM 609 N N . ALA A 1 76 ? 2.222 5.005 1.186 1.00 98.44 76 ALA A N 1
ATOM 610 C CA . ALA A 1 76 ? 2.468 3.578 0.986 1.00 98.44 76 ALA A CA 1
ATOM 611 C C . ALA A 1 76 ? 2.683 3.227 -0.497 1.00 98.44 76 ALA A C 1
ATOM 613 O O . ALA A 1 76 ? 3.539 2.408 -0.810 1.00 98.44 76 ALA A O 1
ATOM 614 N N . THR A 1 77 ? 1.960 3.865 -1.423 1.00 98.19 77 THR A N 1
ATOM 615 C CA . THR A 1 77 ? 2.204 3.675 -2.865 1.00 98.19 77 THR A CA 1
ATOM 616 C C . THR A 1 77 ? 3.503 4.336 -3.312 1.00 98.19 77 THR A C 1
ATOM 618 O O . THR A 1 77 ? 4.264 3.730 -4.061 1.00 98.19 77 THR A O 1
ATOM 621 N N . MET A 1 78 ? 3.778 5.561 -2.853 1.00 97.94 78 MET A N 1
ATOM 622 C CA . MET A 1 78 ? 4.994 6.302 -3.197 1.00 97.94 78 MET A CA 1
ATOM 623 C C . MET A 1 78 ? 6.251 5.566 -2.730 1.00 97.94 78 MET A C 1
ATOM 625 O O . MET A 1 78 ? 7.259 5.599 -3.433 1.00 97.94 78 MET A O 1
ATOM 629 N N . ALA A 1 79 ? 6.174 4.837 -1.609 1.00 98.12 79 ALA A N 1
ATOM 630 C CA . ALA A 1 79 ? 7.256 3.986 -1.128 1.00 98.12 79 ALA A CA 1
ATOM 631 C C . ALA A 1 79 ? 7.797 3.065 -2.235 1.00 98.12 79 ALA A C 1
ATOM 633 O O . ALA A 1 79 ? 9.006 3.035 -2.418 1.00 98.12 79 ALA A O 1
ATOM 634 N N . LEU A 1 80 ? 6.943 2.443 -3.066 1.00 97.69 80 LEU A N 1
ATOM 635 C CA . LEU A 1 80 ? 7.380 1.594 -4.196 1.00 97.69 80 LEU A CA 1
ATOM 636 C C . LEU A 1 80 ? 8.378 2.288 -5.124 1.00 97.69 80 LEU A C 1
ATOM 638 O O . LEU A 1 80 ? 9.267 1.644 -5.677 1.00 97.69 80 LEU A O 1
ATOM 642 N N . ALA A 1 81 ? 8.215 3.595 -5.315 1.00 96.88 81 ALA A N 1
ATOM 643 C CA . ALA A 1 81 ? 9.031 4.387 -6.218 1.00 96.88 81 ALA A CA 1
ATOM 644 C C . ALA A 1 81 ? 10.358 4.834 -5.584 1.00 96.88 81 ALA A C 1
ATOM 646 O O . ALA A 1 81 ? 11.336 5.022 -6.307 1.00 96.88 81 ALA A O 1
ATOM 647 N N . VAL A 1 82 ? 10.397 5.014 -4.258 1.00 96.25 82 VAL A N 1
ATOM 648 C CA . VAL A 1 82 ? 11.504 5.705 -3.568 1.00 96.25 82 VAL A CA 1
ATOM 649 C C . VAL A 1 82 ? 12.234 4.858 -2.529 1.00 96.25 82 VAL A C 1
ATOM 651 O O . VAL A 1 82 ? 13.379 5.146 -2.214 1.00 96.25 82 VAL A O 1
ATOM 654 N N . TRP A 1 83 ? 11.623 3.798 -2.008 1.00 96.56 83 TRP A N 1
ATOM 655 C CA . TRP A 1 83 ? 12.251 2.873 -1.071 1.00 96.56 83 TRP A CA 1
ATOM 656 C C . TRP A 1 83 ? 12.673 1.589 -1.767 1.00 96.56 83 TRP A C 1
ATOM 658 O O . TRP A 1 83 ? 11.850 0.892 -2.362 1.00 96.56 83 TRP A O 1
ATOM 668 N N . SER A 1 84 ? 13.948 1.239 -1.597 1.00 95.69 84 SER A N 1
ATOM 669 C CA . SER A 1 84 ? 14.469 -0.085 -1.923 1.00 95.69 84 SER A CA 1
ATOM 670 C C . SER A 1 84 ? 13.748 -1.187 -1.146 1.00 95.69 84 SER A C 1
ATOM 672 O O . SER A 1 84 ? 13.114 -0.944 -0.117 1.00 95.69 84 SER A O 1
ATOM 674 N N . HIS A 1 85 ? 13.870 -2.430 -1.619 1.00 94.94 85 HIS A N 1
ATOM 675 C CA . HIS A 1 85 ? 13.308 -3.594 -0.924 1.00 94.94 85 HIS A CA 1
ATOM 676 C C . HIS A 1 85 ? 13.793 -3.692 0.535 1.00 94.94 85 HIS A C 1
ATOM 678 O O . HIS A 1 85 ? 12.990 -3.925 1.433 1.00 94.94 85 HIS A O 1
ATOM 684 N N . SER A 1 86 ? 15.075 -3.414 0.798 1.00 93.75 86 SER A N 1
ATOM 685 C CA . SER A 1 86 ? 15.638 -3.362 2.155 1.00 93.75 86 SER A CA 1
ATOM 686 C C . SER A 1 86 ? 14.980 -2.280 3.015 1.00 93.75 86 SER A C 1
ATOM 688 O O . SER A 1 86 ? 14.580 -2.555 4.146 1.00 93.75 86 SER A O 1
ATOM 690 N N . ARG A 1 87 ? 14.811 -1.062 2.484 1.00 94.94 87 ARG A N 1
ATOM 691 C CA . ARG A 1 87 ? 14.136 0.027 3.207 1.00 94.94 87 ARG A CA 1
ATOM 692 C C . ARG A 1 87 ? 12.666 -0.273 3.471 1.00 94.94 87 ARG A C 1
ATOM 694 O O . ARG A 1 87 ? 12.185 0.026 4.562 1.00 94.94 87 ARG A O 1
ATOM 701 N N . TRP A 1 88 ? 11.976 -0.912 2.526 1.00 97.00 88 TRP A N 1
ATOM 702 C CA . TRP A 1 88 ? 10.611 -1.392 2.733 1.00 97.00 88 TRP A CA 1
ATOM 703 C C . TRP A 1 88 ? 10.519 -2.327 3.943 1.00 97.00 88 TRP A C 1
ATOM 705 O O . TRP A 1 88 ? 9.680 -2.107 4.814 1.00 97.00 88 TRP A O 1
ATOM 715 N N . GLN A 1 89 ? 11.414 -3.316 4.048 1.00 95.00 89 GLN A N 1
ATOM 716 C CA . GLN A 1 89 ? 11.428 -4.246 5.185 1.00 95.00 89 GLN A CA 1
ATOM 717 C C . GLN A 1 89 ? 11.612 -3.524 6.527 1.00 95.00 89 GLN A C 1
ATOM 719 O O . GLN A 1 89 ? 10.936 -3.857 7.496 1.00 95.00 89 GLN A O 1
ATOM 724 N N . CYS A 1 90 ? 12.455 -2.489 6.576 1.00 94.38 90 CYS A N 1
ATOM 725 C CA . CYS A 1 90 ? 12.650 -1.686 7.785 1.00 94.38 90 CYS A CA 1
ATOM 726 C C . CYS A 1 90 ? 11.450 -0.776 8.115 1.00 94.38 90 CYS A C 1
ATOM 728 O O . CYS A 1 90 ? 11.160 -0.541 9.286 1.00 94.38 90 CYS A O 1
ATOM 730 N N . GLY A 1 91 ? 10.766 -0.233 7.101 1.00 95.69 91 GLY A N 1
ATOM 731 C CA . GLY A 1 91 ? 9.721 0.786 7.270 1.00 95.69 91 GLY A CA 1
ATOM 732 C C . GLY A 1 91 ? 8.282 0.260 7.326 1.00 95.69 91 GLY A C 1
ATOM 733 O O . GLY A 1 91 ? 7.390 0.967 7.805 1.00 95.69 91 GLY A O 1
ATOM 734 N N . ARG A 1 92 ? 8.019 -0.970 6.859 1.00 97.12 92 ARG A N 1
ATOM 735 C CA . ARG A 1 92 ? 6.650 -1.490 6.658 1.00 97.12 92 ARG A CA 1
ATOM 736 C C . ARG A 1 92 ? 5.795 -1.504 7.925 1.00 97.12 92 ARG A C 1
ATOM 738 O O . ARG A 1 92 ? 4.606 -1.216 7.848 1.00 97.12 92 ARG A O 1
ATOM 745 N N . VAL A 1 93 ? 6.381 -1.749 9.098 1.00 98.25 93 VAL A N 1
ATOM 746 C CA . VAL A 1 93 ? 5.648 -1.768 10.381 1.00 98.25 93 VAL A CA 1
ATOM 747 C C . VAL A 1 93 ? 5.089 -0.388 10.735 1.00 98.25 93 VAL A C 1
ATOM 749 O O . VAL A 1 93 ? 3.962 -0.275 11.219 1.00 98.25 93 VAL A O 1
ATOM 752 N N . MET A 1 94 ? 5.826 0.686 10.434 1.00 98.12 94 MET A N 1
ATOM 753 C CA . MET A 1 94 ? 5.321 2.047 10.641 1.00 98.12 94 MET A CA 1
ATOM 754 C C . MET A 1 94 ? 4.140 2.339 9.711 1.00 98.12 94 MET A C 1
ATOM 756 O O . MET A 1 94 ? 3.166 2.965 10.126 1.00 98.12 94 MET A O 1
ATOM 760 N N . LEU A 1 95 ? 4.181 1.835 8.474 1.00 98.50 95 LEU A N 1
ATOM 761 C CA . LEU A 1 95 ? 3.053 1.938 7.549 1.00 98.50 95 LEU A CA 1
ATOM 762 C C . LEU A 1 95 ? 1.848 1.109 8.011 1.00 98.50 95 LEU A C 1
ATOM 764 O O . LEU A 1 95 ? 0.728 1.593 7.877 1.00 98.50 95 LEU A O 1
ATOM 768 N N . VAL A 1 96 ? 2.047 -0.072 8.615 1.00 98.69 96 VAL A N 1
ATOM 769 C CA . VAL A 1 96 ? 0.955 -0.843 9.246 1.00 98.69 96 VAL A CA 1
ATOM 770 C C . VAL A 1 96 ? 0.254 0.020 10.291 1.00 98.69 96 VAL A C 1
ATOM 772 O O . VAL A 1 96 ? -0.957 0.207 10.200 1.00 98.69 96 VAL A O 1
ATOM 775 N N . ARG A 1 97 ? 1.005 0.636 11.216 1.00 98.50 97 ARG A N 1
ATOM 776 C CA . ARG A 1 97 ? 0.443 1.561 12.215 1.00 98.50 97 ARG A CA 1
ATOM 777 C C . ARG A 1 97 ? -0.355 2.692 11.562 1.00 98.50 97 ARG A C 1
ATOM 779 O O . ARG A 1 97 ? -1.492 2.944 11.950 1.00 98.50 97 ARG A O 1
ATOM 786 N N . ARG A 1 98 ? 0.189 3.332 10.521 1.00 98.50 98 ARG A N 1
ATOM 787 C CA . ARG A 1 98 ? -0.517 4.408 9.801 1.00 98.50 98 ARG A CA 1
ATOM 788 C C . ARG A 1 98 ? -1.792 3.934 9.104 1.00 98.50 98 ARG A C 1
ATOM 790 O O . ARG A 1 98 ? -2.751 4.698 9.056 1.00 98.50 98 ARG A O 1
ATOM 797 N N . MET A 1 99 ? -1.839 2.699 8.606 1.00 98.69 99 MET A N 1
ATOM 798 C CA . MET A 1 99 ? -3.061 2.115 8.040 1.00 98.69 99 MET A CA 1
ATOM 799 C C . MET A 1 99 ? -4.114 1.810 9.109 1.00 98.69 99 MET A C 1
ATOM 801 O O . MET A 1 99 ? -5.301 2.003 8.851 1.00 98.69 99 MET A O 1
ATOM 805 N N . LEU A 1 100 ? -3.700 1.382 10.307 1.00 98.62 100 LEU A N 1
ATOM 806 C CA . LEU A 1 100 ? -4.615 1.157 11.430 1.00 98.62 100 LEU A CA 1
ATOM 807 C C . LEU A 1 100 ? -5.274 2.466 11.883 1.00 98.62 100 LEU A C 1
ATOM 809 O O . LEU A 1 100 ? -6.501 2.524 11.981 1.00 98.62 100 LEU A O 1
ATOM 813 N N . VAL A 1 101 ? -4.479 3.529 12.058 1.00 98.19 101 VAL A N 1
ATOM 814 C CA . VAL A 1 101 ? -4.981 4.878 12.380 1.00 98.19 101 VAL A CA 1
ATOM 815 C C . VAL A 1 101 ? -5.920 5.383 11.285 1.00 98.19 101 VAL A C 1
ATOM 817 O O . VAL A 1 101 ? -7.020 5.844 11.584 1.00 98.19 101 VAL A O 1
ATOM 820 N N . LEU A 1 102 ? -5.534 5.234 10.012 1.00 98.44 102 LEU A N 1
ATOM 821 C CA . LEU A 1 102 ? -6.354 5.628 8.863 1.00 98.44 102 LEU A CA 1
ATOM 822 C C . LEU A 1 102 ? -7.729 4.960 8.871 1.00 98.44 102 LEU A C 1
ATOM 824 O O . LEU A 1 102 ? -8.748 5.628 8.685 1.00 98.44 102 LEU A O 1
ATOM 828 N N . ALA A 1 103 ? -7.746 3.641 9.060 1.00 98.38 103 ALA A N 1
ATOM 829 C CA . ALA A 1 103 ? -8.969 2.859 9.089 1.00 98.38 103 ALA A CA 1
ATOM 830 C C . ALA A 1 103 ? -9.880 3.290 10.238 1.00 98.38 103 ALA A C 1
ATOM 832 O O . ALA A 1 103 ? -11.074 3.518 10.034 1.00 98.38 103 ALA A O 1
ATOM 833 N N . HIS A 1 104 ? -9.302 3.446 11.429 1.00 98.25 104 HIS A N 1
ATOM 834 C CA . HIS A 1 104 ? -10.040 3.805 12.627 1.00 98.25 104 HIS A CA 1
ATOM 835 C C . HIS A 1 104 ? -10.622 5.218 12.541 1.00 98.25 104 HIS A C 1
ATOM 837 O O . HIS A 1 104 ? -11.828 5.399 12.715 1.00 98.25 104 HIS A O 1
ATOM 843 N N . ALA A 1 105 ? -9.796 6.205 12.178 1.00 97.50 105 ALA A N 1
ATOM 844 C CA . ALA A 1 105 ? -10.213 7.594 12.030 1.00 97.50 105 ALA A CA 1
ATOM 845 C C . ALA A 1 105 ? -11.379 7.715 11.041 1.00 97.50 105 ALA A C 1
ATOM 847 O O . ALA A 1 105 ? -12.434 8.249 11.382 1.00 97.50 105 ALA A O 1
ATOM 848 N N . ARG A 1 106 ? -11.243 7.128 9.845 1.00 97.31 106 ARG A N 1
ATOM 849 C CA . ARG A 1 106 ? -12.282 7.197 8.806 1.00 97.31 106 ARG A CA 1
ATOM 850 C C . ARG A 1 106 ? -13.548 6.420 9.149 1.00 97.31 106 ARG A C 1
ATOM 852 O O . ARG A 1 106 ? -14.606 6.758 8.627 1.00 97.31 106 ARG A O 1
ATOM 859 N N . HIS A 1 107 ? -13.456 5.395 9.992 1.00 97.31 107 HIS A N 1
ATOM 860 C CA . HIS A 1 107 ? -14.630 4.694 10.501 1.00 97.31 107 HIS A CA 1
ATOM 861 C C . HIS A 1 107 ? -15.409 5.552 11.503 1.00 97.31 107 HIS A C 1
ATOM 863 O O . HIS A 1 107 ? -16.629 5.649 11.394 1.00 97.31 107 HIS A O 1
ATOM 869 N N . LEU A 1 108 ? -14.717 6.202 12.444 1.00 96.69 108 LEU A N 1
ATOM 870 C CA . LEU A 1 108 ? -15.358 7.052 13.450 1.00 96.69 108 LEU A CA 1
ATOM 871 C C . LEU A 1 108 ? -15.859 8.379 12.879 1.00 96.69 108 LEU A C 1
ATOM 873 O O . LEU A 1 108 ? -16.909 8.872 13.281 1.00 96.69 108 LEU A O 1
ATOM 877 N N . SER A 1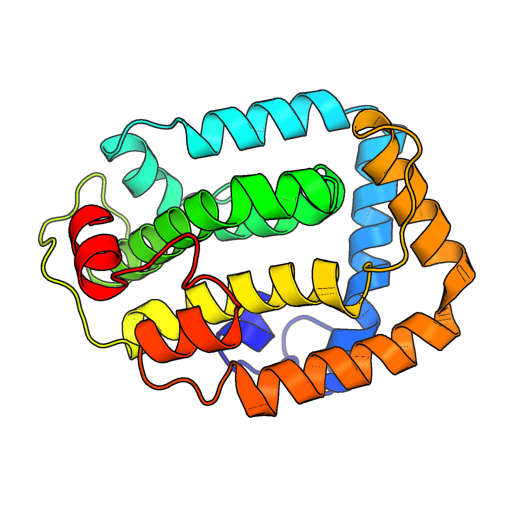 109 ? -15.090 8.990 11.981 1.00 95.94 109 SER A N 1
ATOM 878 C CA . SER A 1 109 ? -15.343 10.332 11.452 1.00 95.94 109 SER A CA 1
ATOM 879 C C . SER A 1 109 ? -15.125 10.379 9.938 1.00 95.94 109 SER A C 1
ATOM 881 O O . SER A 1 109 ? -14.153 10.962 9.465 1.00 95.94 109 SER A O 1
ATOM 883 N N . PRO A 1 110 ? -16.051 9.831 9.128 1.00 93.31 110 PRO A N 1
ATOM 884 C CA . PRO A 1 110 ? -15.907 9.803 7.669 1.00 93.31 110 PRO A CA 1
ATOM 885 C C . PRO A 1 110 ? -15.724 11.184 7.016 1.00 93.31 110 PRO A C 1
ATOM 887 O O . PRO A 1 110 ? -15.204 11.273 5.908 1.00 93.31 110 PRO A O 1
ATOM 890 N N . GLN A 1 111 ? -16.165 12.253 7.690 1.00 91.69 111 GLN A N 1
ATOM 891 C CA . GLN A 1 111 ? -16.093 13.640 7.215 1.00 91.69 111 GLN A CA 1
ATOM 892 C C . GLN A 1 111 ? -14.806 14.377 7.630 1.00 91.69 111 GLN A C 1
ATOM 894 O O . GLN A 1 111 ? -14.621 15.521 7.223 1.00 91.69 111 GLN A O 1
ATOM 899 N N . GLY A 1 112 ? -13.924 13.747 8.413 1.00 92.50 112 GLY A N 1
ATOM 900 C CA . GLY A 1 112 ? -12.719 14.382 8.948 1.00 92.50 112 GLY A CA 1
ATOM 901 C C . GLY A 1 112 ? -12.756 14.578 10.461 1.00 92.50 112 GLY A C 1
ATOM 902 O O . GLY A 1 112 ? -13.808 14.824 11.049 1.00 92.50 112 GLY A O 1
ATOM 903 N N . CYS A 1 113 ? -11.584 14.493 11.087 1.00 92.00 113 CYS A N 1
ATOM 904 C CA . CYS A 1 113 ? -11.348 14.868 12.479 1.00 92.00 113 CYS A CA 1
ATOM 905 C C . CYS A 1 113 ? -9.875 15.265 12.679 1.00 92.00 113 CYS A C 1
ATOM 907 O O . CYS A 1 113 ? -9.024 14.929 11.855 1.00 92.00 113 CYS A O 1
ATOM 909 N N . SER A 1 114 ? -9.580 15.976 13.771 1.00 88.81 114 SER A N 1
ATOM 910 C CA . SER A 1 114 ? -8.210 16.287 14.216 1.00 88.81 114 SER A CA 1
ATOM 911 C C . SER A 1 114 ? -7.771 15.459 15.430 1.00 88.81 114 SER A C 1
ATOM 913 O O . SER A 1 114 ? -6.591 15.424 15.764 1.00 88.81 114 SER A O 1
ATOM 915 N N . THR A 1 115 ? -8.708 14.765 16.082 1.00 91.56 115 THR A N 1
ATOM 916 C CA . THR A 1 115 ? -8.461 13.853 17.205 1.00 91.56 115 THR A CA 1
ATOM 917 C C . THR A 1 115 ? -9.354 12.614 17.098 1.00 91.56 115 THR A C 1
ATOM 919 O O . THR A 1 115 ? -10.407 12.643 16.452 1.00 91.56 115 THR A O 1
ATOM 922 N N . LEU A 1 116 ? -8.938 11.507 17.719 1.00 91.25 116 LEU A N 1
ATOM 923 C CA . LEU A 1 116 ? -9.765 10.312 17.863 1.00 91.25 116 LEU A CA 1
ATOM 924 C C . LEU A 1 116 ? -10.650 10.471 19.102 1.00 91.25 116 LEU A C 1
ATOM 926 O O . LEU A 1 116 ? -10.155 10.637 20.213 1.00 91.25 116 LEU A O 1
ATOM 930 N N . ALA A 1 117 ? -11.969 10.447 18.907 1.00 88.31 117 ALA A N 1
ATOM 931 C CA . ALA A 1 117 ? -12.932 10.548 20.006 1.00 88.31 117 ALA A CA 1
ATOM 932 C C . ALA A 1 117 ? -13.021 9.259 20.847 1.00 88.31 117 ALA A C 1
ATOM 934 O O . ALA A 1 117 ? -13.507 9.286 21.974 1.00 88.31 117 ALA A O 1
ATOM 935 N N . ASP A 1 118 ? -12.580 8.140 20.278 1.00 92.19 118 ASP A N 1
ATOM 936 C CA . ASP A 1 118 ? -12.562 6.813 20.875 1.00 92.19 118 ASP A CA 1
ATOM 937 C C . ASP A 1 118 ? -11.335 6.076 20.322 1.00 92.19 118 ASP A C 1
ATOM 939 O O . ASP A 1 118 ? -11.040 6.209 19.137 1.00 92.19 118 ASP A O 1
ATOM 943 N N . THR A 1 119 ? -10.619 5.348 21.176 1.00 94.69 119 THR A N 1
ATOM 944 C CA . THR A 1 119 ? -9.434 4.549 20.821 1.00 94.69 119 THR A CA 1
ATOM 945 C C . THR A 1 119 ? -9.650 3.054 21.055 1.00 94.69 119 THR A C 1
ATOM 947 O O . THR A 1 119 ? -8.732 2.251 20.901 1.00 94.69 119 THR A O 1
ATOM 950 N N . VAL A 1 120 ? -10.870 2.636 21.409 1.00 97.31 120 VAL A N 1
ATOM 951 C CA . VAL A 1 120 ? -11.217 1.224 21.573 1.00 97.31 120 VAL A CA 1
ATOM 952 C C . VAL A 1 120 ? -11.130 0.522 20.209 1.00 97.31 120 VAL A C 1
ATOM 954 O O . VAL A 1 120 ? -11.848 0.907 19.279 1.00 97.31 120 VAL A O 1
ATOM 957 N N . PRO A 1 121 ? -10.313 -0.537 20.059 1.00 97.44 121 PRO A N 1
ATOM 958 C CA . PRO A 1 121 ? -10.228 -1.290 18.812 1.00 97.44 121 PRO A CA 1
ATOM 959 C C . PRO A 1 121 ? -11.594 -1.770 18.302 1.00 97.44 121 PRO A C 1
ATOM 961 O O . PRO A 1 121 ? -12.471 -2.154 19.078 1.00 97.44 121 PRO A O 1
ATOM 964 N N . ARG A 1 122 ? -11.786 -1.735 16.980 1.00 98.00 122 ARG A N 1
ATOM 965 C CA . ARG A 1 122 ? -13.010 -2.203 16.307 1.00 98.00 122 ARG A CA 1
ATOM 966 C C . ARG A 1 122 ? -12.850 -3.614 15.746 1.00 98.00 122 ARG A C 1
ATOM 968 O O . ARG A 1 122 ? -11.774 -4.203 15.786 1.00 98.00 122 ARG A O 1
ATOM 975 N N . GLU A 1 123 ? -13.931 -4.147 15.187 1.00 97.88 123 GLU A N 1
ATOM 976 C CA . GLU A 1 123 ? -13.886 -5.402 14.437 1.00 97.88 123 GLU A CA 1
ATOM 977 C C . GLU A 1 123 ? -12.878 -5.321 13.282 1.00 97.88 123 GLU A C 1
ATOM 979 O O . GLU A 1 123 ? -12.744 -4.286 12.623 1.00 97.88 123 GLU A O 1
ATOM 984 N N . PHE A 1 124 ? -12.202 -6.436 12.992 1.00 98.38 124 PHE A N 1
ATOM 985 C CA . PHE A 1 124 ? -11.165 -6.499 11.958 1.00 98.38 124 PHE A CA 1
ATOM 986 C C . PHE A 1 124 ? -11.646 -6.000 10.587 1.00 98.38 124 PHE A C 1
ATOM 988 O O . PHE A 1 124 ? -10.876 -5.369 9.864 1.00 98.38 124 PHE A O 1
ATOM 995 N N . ALA A 1 125 ? -12.927 -6.190 10.256 1.00 98.00 125 ALA A N 1
ATOM 996 C CA . ALA A 1 125 ? -13.538 -5.708 9.016 1.00 98.00 125 ALA A CA 1
ATOM 997 C C . ALA A 1 125 ? -13.377 -4.189 8.791 1.00 98.00 125 ALA A C 1
ATOM 999 O O . ALA A 1 125 ? -13.338 -3.749 7.644 1.00 98.00 125 ALA A O 1
ATOM 1000 N N . VAL A 1 126 ? -13.229 -3.392 9.858 1.00 98.31 126 VAL A N 1
ATOM 1001 C CA . VAL A 1 126 ? -12.946 -1.950 9.768 1.00 98.31 126 VAL A CA 1
ATOM 1002 C C . VAL A 1 126 ? -11.539 -1.687 9.220 1.00 98.31 126 VAL A C 1
ATOM 1004 O O . VAL A 1 126 ? -11.346 -0.804 8.383 1.00 98.31 126 VAL A O 1
ATOM 1007 N N . TYR A 1 127 ? -10.557 -2.469 9.664 1.00 98.62 127 TYR A N 1
ATOM 1008 C CA . TYR A 1 127 ? -9.142 -2.312 9.320 1.00 98.62 127 TYR A CA 1
ATOM 1009 C C . TYR A 1 127 ? -8.761 -3.048 8.035 1.00 98.62 127 TYR A C 1
ATOM 1011 O O . TYR A 1 127 ? -7.875 -2.597 7.303 1.00 98.62 127 TYR A O 1
ATOM 1019 N N . ARG A 1 128 ? -9.454 -4.159 7.745 1.00 98.56 128 ARG A N 1
ATOM 1020 C CA . ARG A 1 128 ? -9.141 -5.096 6.662 1.00 98.56 128 ARG A CA 1
ATOM 1021 C C . ARG A 1 128 ? -8.869 -4.403 5.326 1.00 98.56 128 ARG A C 1
ATOM 1023 O O . ARG A 1 128 ? -7.805 -4.669 4.778 1.00 98.56 128 ARG A O 1
ATOM 1030 N N . PRO A 1 129 ? -9.708 -3.484 4.806 1.00 98.44 129 PRO A N 1
ATOM 1031 C CA . PRO A 1 129 ? -9.455 -2.894 3.491 1.00 98.44 129 PRO A CA 1
ATOM 1032 C C . PRO A 1 129 ? -8.136 -2.114 3.421 1.00 98.44 129 PRO A C 1
ATOM 1034 O O . PRO A 1 129 ? -7.420 -2.179 2.428 1.00 98.44 129 PRO A O 1
ATOM 1037 N N . TYR A 1 130 ? -7.757 -1.399 4.481 1.00 98.69 130 TYR A N 1
ATOM 1038 C CA . TYR A 1 130 ? -6.513 -0.622 4.498 1.00 98.69 130 TYR A CA 1
ATOM 1039 C C . TYR A 1 130 ? -5.277 -1.501 4.718 1.00 98.69 130 TYR A C 1
ATOM 1041 O O . TYR A 1 130 ? -4.215 -1.232 4.158 1.00 98.69 130 TYR A O 1
ATOM 1049 N N . LEU A 1 131 ? -5.420 -2.595 5.464 1.00 98.75 131 LEU A N 1
ATOM 1050 C CA . LEU A 1 131 ? -4.374 -3.609 5.595 1.00 98.75 131 LEU A CA 1
ATOM 1051 C C . LEU A 1 131 ? -4.183 -4.392 4.286 1.00 98.75 131 LEU A C 1
ATOM 1053 O O . LEU A 1 131 ? -3.057 -4.546 3.827 1.00 98.75 131 LEU A O 1
ATOM 1057 N N . CYS A 1 132 ? -5.265 -4.778 3.607 1.00 98.69 132 CYS A N 1
ATOM 1058 C CA . CYS A 1 132 ? -5.225 -5.364 2.264 1.00 98.69 132 CYS A CA 1
ATOM 1059 C C . CYS A 1 132 ? -4.555 -4.424 1.250 1.00 98.69 132 CYS A C 1
ATOM 1061 O O . CYS A 1 132 ? -3.786 -4.868 0.400 1.00 98.69 132 CYS A O 1
ATOM 1063 N N . TYR A 1 133 ? -4.779 -3.112 1.358 1.00 98.75 133 TYR A N 1
ATOM 1064 C CA . TYR A 1 133 ? -4.069 -2.135 0.532 1.00 98.75 133 TYR A CA 1
ATOM 1065 C C . TYR A 1 133 ? -2.554 -2.235 0.722 1.00 98.75 133 TYR A C 1
ATOM 1067 O O . TYR A 1 133 ? -1.808 -2.303 -0.255 1.00 98.75 133 TYR A O 1
ATOM 1075 N N . LEU A 1 134 ? -2.097 -2.261 1.975 1.00 98.69 134 LEU A N 1
ATOM 1076 C CA . LEU A 1 134 ? -0.676 -2.354 2.290 1.00 98.69 134 LEU A CA 1
ATOM 1077 C C . LEU A 1 134 ? -0.086 -3.714 1.900 1.00 98.69 134 LEU A C 1
ATOM 1079 O O . LEU A 1 134 ? 1.028 -3.761 1.390 1.00 98.69 134 LEU A O 1
ATOM 1083 N N . ALA A 1 135 ? -0.839 -4.802 2.059 1.00 98.56 135 ALA A N 1
ATOM 1084 C CA . ALA A 1 135 ? -0.436 -6.129 1.606 1.00 98.56 135 ALA A CA 1
ATOM 1085 C C . ALA A 1 135 ? -0.262 -6.212 0.087 1.00 98.56 135 ALA A C 1
ATOM 1087 O O . ALA A 1 135 ? 0.633 -6.905 -0.390 1.00 98.56 135 ALA A O 1
ATOM 1088 N N . MET A 1 136 ? -1.057 -5.470 -0.689 1.00 98.25 136 MET A N 1
ATOM 1089 C CA . MET A 1 136 ? -0.836 -5.363 -2.131 1.00 98.25 136 MET A CA 1
ATOM 1090 C C . MET A 1 136 ? 0.499 -4.672 -2.445 1.00 98.25 136 MET A C 1
ATOM 1092 O O . MET A 1 136 ? 1.245 -5.132 -3.308 1.00 98.25 136 MET A O 1
ATOM 1096 N N . VAL A 1 137 ? 0.829 -3.595 -1.723 1.00 98.56 137 VAL A N 1
ATOM 1097 C CA . VAL A 1 137 ? 2.130 -2.914 -1.843 1.00 98.56 137 VAL A CA 1
ATOM 1098 C C . VAL A 1 137 ? 3.276 -3.859 -1.466 1.00 98.56 137 VAL A C 1
ATOM 1100 O O . VAL A 1 137 ? 4.241 -3.986 -2.218 1.00 98.56 137 VAL A O 1
ATOM 1103 N N . ASP A 1 138 ? 3.153 -4.573 -0.348 1.00 98.56 138 ASP A N 1
ATOM 1104 C CA . ASP A 1 138 ? 4.137 -5.567 0.090 1.00 98.56 138 ASP A CA 1
ATOM 1105 C C . ASP A 1 138 ? 4.318 -6.688 -0.946 1.00 98.56 138 ASP A C 1
ATOM 1107 O O . ASP A 1 138 ? 5.438 -7.058 -1.298 1.00 98.56 138 ASP A O 1
ATOM 1111 N N . GLY A 1 139 ? 3.218 -7.180 -1.515 1.00 98.25 139 GLY A N 1
ATOM 1112 C CA . GLY A 1 139 ? 3.238 -8.199 -2.554 1.00 98.25 139 GLY A CA 1
ATOM 1113 C C . GLY A 1 139 ? 3.924 -7.731 -3.841 1.00 98.25 139 GLY A C 1
ATOM 1114 O O . GLY A 1 139 ? 4.609 -8.526 -4.492 1.00 98.25 139 GLY A O 1
ATOM 1115 N N . LEU A 1 140 ? 3.845 -6.442 -4.186 1.00 98.44 140 LEU A N 1
ATOM 1116 C CA . LEU A 1 140 ? 4.635 -5.880 -5.283 1.00 98.44 140 LEU A CA 1
ATOM 1117 C C . LEU A 1 140 ? 6.139 -5.956 -4.977 1.00 98.44 140 LEU A C 1
ATOM 1119 O O . LEU A 1 140 ? 6.902 -6.417 -5.820 1.00 98.44 140 LEU A O 1
ATOM 1123 N N . TYR A 1 141 ? 6.580 -5.628 -3.763 1.00 98.12 141 TYR A N 1
ATOM 1124 C CA . TYR A 1 141 ? 7.981 -5.824 -3.370 1.00 98.12 141 TYR A CA 1
ATOM 1125 C C . TYR A 1 141 ? 8.400 -7.300 -3.375 1.00 98.12 141 TYR A C 1
ATOM 1127 O O . TYR A 1 141 ? 9.444 -7.654 -3.923 1.00 98.12 141 TYR A O 1
ATOM 1135 N N . ASN A 1 142 ? 7.589 -8.169 -2.773 1.00 97.44 142 ASN A N 1
ATOM 1136 C CA . ASN A 1 142 ? 7.971 -9.545 -2.450 1.00 97.44 142 ASN A CA 1
ATOM 1137 C C . ASN A 1 142 ? 7.654 -10.567 -3.548 1.00 97.44 142 ASN A C 1
ATOM 1139 O O . ASN A 1 142 ? 8.175 -11.684 -3.515 1.00 97.44 142 ASN A O 1
ATOM 1143 N N . THR A 1 143 ? 6.853 -10.194 -4.544 1.00 97.75 143 THR A N 1
ATOM 1144 C CA . THR A 1 143 ? 6.526 -11.041 -5.699 1.00 97.75 143 THR A CA 1
ATOM 1145 C C . THR A 1 143 ? 6.941 -10.379 -7.003 1.00 97.75 143 THR A C 1
ATOM 1147 O O . THR A 1 143 ? 7.738 -10.958 -7.738 1.00 97.75 143 THR A O 1
ATOM 1150 N N . MET A 1 144 ? 6.442 -9.171 -7.278 1.00 97.06 144 MET A N 1
ATOM 1151 C CA . MET A 1 144 ? 6.611 -8.506 -8.576 1.00 97.06 144 MET A CA 1
ATOM 1152 C C . MET A 1 144 ? 8.041 -8.004 -8.805 1.00 97.06 144 MET A C 1
ATOM 1154 O O . MET A 1 144 ? 8.591 -8.175 -9.890 1.00 97.06 144 MET A O 1
ATOM 1158 N N . PHE A 1 145 ? 8.650 -7.410 -7.780 1.00 97.12 145 PHE A N 1
ATOM 1159 C CA . PHE A 1 145 ? 9.929 -6.697 -7.865 1.00 97.12 145 PHE A CA 1
ATOM 1160 C C . PHE A 1 145 ? 11.037 -7.352 -7.037 1.00 97.12 145 PHE A C 1
ATOM 1162 O O . PHE A 1 145 ? 12.118 -6.790 -6.875 1.00 97.12 145 PHE A O 1
ATOM 1169 N N . LYS A 1 146 ? 10.813 -8.583 -6.566 1.00 95.75 146 LYS A N 1
ATOM 1170 C CA . LYS A 1 146 ? 11.753 -9.326 -5.713 1.00 95.75 146 LYS A CA 1
ATOM 1171 C C . LYS A 1 146 ? 13.150 -9.481 -6.327 1.00 95.75 146 LYS A C 1
ATOM 1173 O O . LYS A 1 146 ? 14.129 -9.613 -5.601 1.00 95.75 146 LYS A O 1
ATOM 1178 N N . LYS A 1 147 ? 13.240 -9.531 -7.660 1.00 95.19 147 LYS A N 1
ATOM 1179 C CA . LYS A 1 147 ? 14.498 -9.730 -8.399 1.00 95.19 147 LYS A CA 1
ATOM 1180 C C . LYS A 1 147 ? 15.188 -8.423 -8.807 1.00 95.19 147 LYS A C 1
ATOM 1182 O O . LYS A 1 147 ? 16.200 -8.485 -9.498 1.00 95.19 147 LYS A O 1
ATOM 1187 N N . VAL A 1 148 ? 14.664 -7.264 -8.411 1.00 95.44 148 VAL A N 1
ATOM 1188 C CA . VAL A 1 148 ? 15.321 -5.981 -8.677 1.00 95.44 148 VAL A CA 1
ATOM 1189 C C . VAL A 1 148 ? 16.585 -5.895 -7.832 1.00 95.44 148 VAL A C 1
ATOM 1191 O O . VAL A 1 148 ? 16.534 -5.941 -6.605 1.00 95.44 148 VAL A O 1
ATOM 1194 N N . THR A 1 149 ? 17.727 -5.757 -8.493 1.00 86.75 149 THR A N 1
ATOM 1195 C CA . THR A 1 149 ? 19.024 -5.570 -7.843 1.00 86.75 149 THR A CA 1
ATOM 1196 C C . THR A 1 149 ? 19.472 -4.127 -8.015 1.00 86.75 149 THR A C 1
ATOM 1198 O O . THR A 1 149 ? 19.659 -3.680 -9.145 1.00 86.75 149 THR A O 1
ATOM 1201 N N . SER A 1 150 ? 19.682 -3.412 -6.910 1.00 78.25 150 SER A N 1
ATOM 1202 C CA . SER A 1 150 ? 20.322 -2.094 -6.910 1.00 78.25 150 SER A CA 1
ATOM 1203 C C . SER A 1 150 ? 21.666 -2.191 -6.195 1.00 78.25 150 SER A C 1
ATOM 1205 O O . SER A 1 150 ? 21.760 -2.820 -5.142 1.00 78.25 150 SER A O 1
ATOM 1207 N N . SER A 1 151 ? 22.716 -1.600 -6.766 1.00 67.19 151 SER A N 1
ATOM 1208 C CA . SER A 1 151 ? 24.057 -1.576 -6.163 1.00 67.19 151 SER A CA 1
ATOM 1209 C C . SER A 1 151 ? 24.135 -0.668 -4.931 1.00 67.19 151 SER A C 1
ATOM 1211 O O . SER A 1 151 ? 24.989 -0.876 -4.073 1.00 67.19 151 SER A O 1
ATOM 1213 N N . THR A 1 152 ? 23.236 0.314 -4.830 1.00 71.50 152 THR A N 1
ATOM 1214 C CA . THR A 1 152 ? 23.064 1.218 -3.685 1.00 71.50 152 THR A CA 1
ATOM 1215 C C . THR A 1 152 ? 21.577 1.489 -3.445 1.00 71.50 152 THR A C 1
ATOM 1217 O O . THR A 1 152 ? 20.774 1.391 -4.374 1.00 71.50 152 THR A O 1
ATOM 1220 N N . ASP A 1 153 ? 21.188 1.862 -2.223 1.00 70.81 153 ASP A N 1
ATOM 1221 C CA . ASP A 1 153 ? 19.800 2.269 -1.941 1.00 70.81 153 ASP A CA 1
ATOM 1222 C C . ASP A 1 153 ? 19.362 3.450 -2.831 1.00 70.81 153 ASP A C 1
ATOM 1224 O O . ASP A 1 153 ? 18.250 3.448 -3.354 1.00 70.81 153 ASP A O 1
ATOM 1228 N N . ASP A 1 154 ? 20.274 4.388 -3.102 1.00 73.81 154 ASP A N 1
ATOM 1229 C CA . ASP A 1 154 ? 20.022 5.593 -3.907 1.00 73.81 154 ASP A CA 1
ATOM 1230 C C . ASP A 1 154 ? 19.742 5.301 -5.400 1.00 73.81 154 ASP A C 1
ATOM 1232 O O . ASP A 1 154 ? 19.327 6.186 -6.147 1.00 73.81 154 ASP A O 1
ATOM 1236 N N . GLY A 1 155 ? 19.982 4.067 -5.860 1.00 90.50 155 GLY A N 1
ATOM 1237 C CA . GLY A 1 155 ? 19.754 3.632 -7.242 1.00 90.50 155 GLY A CA 1
ATOM 1238 C C . GLY A 1 155 ? 18.402 2.958 -7.492 1.00 90.50 155 GLY A C 1
ATOM 1239 O O . GLY A 1 155 ? 18.113 2.601 -8.638 1.00 90.50 155 GLY A O 1
ATOM 1240 N N . TRP A 1 156 ? 17.576 2.768 -6.455 1.00 95.62 156 TRP A N 1
ATOM 1241 C CA . TRP A 1 156 ? 16.375 1.928 -6.527 1.00 95.62 156 TRP A CA 1
ATOM 1242 C C . TRP A 1 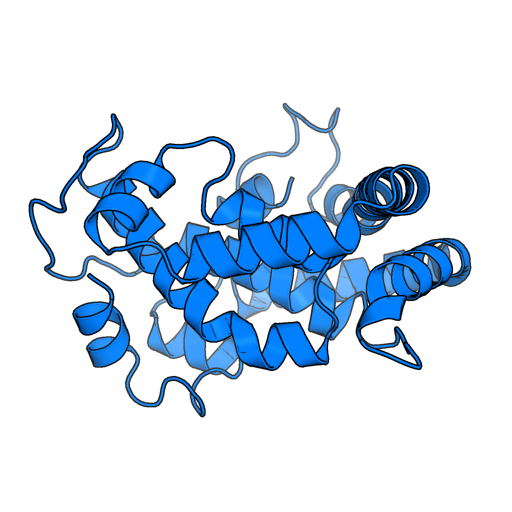156 ? 15.419 2.317 -7.658 1.00 95.62 156 TRP A C 1
ATOM 1244 O O . TRP A 1 156 ? 15.038 1.465 -8.458 1.00 95.62 156 TRP A O 1
ATOM 1254 N N . SER A 1 157 ? 15.058 3.597 -7.762 1.00 96.44 157 SER A N 1
ATOM 1255 C CA . SER A 1 157 ? 14.076 4.082 -8.739 1.00 96.44 157 SER A CA 1
ATOM 1256 C C . SER A 1 157 ? 14.523 3.871 -10.190 1.00 96.44 157 SER A C 1
ATOM 1258 O O . SER A 1 157 ? 13.701 3.658 -11.083 1.00 96.44 157 SER A O 1
ATOM 1260 N N . VAL A 1 158 ? 15.832 3.927 -10.443 1.00 96.31 158 VAL A N 1
ATOM 1261 C CA . VAL A 1 158 ? 16.431 3.673 -11.758 1.00 96.31 158 VAL A CA 1
ATOM 1262 C C . VAL A 1 158 ? 16.468 2.173 -12.033 1.00 96.31 158 VAL A C 1
ATOM 1264 O O . VAL A 1 158 ? 16.030 1.744 -13.099 1.00 96.31 158 VAL A O 1
ATOM 1267 N N . ALA A 1 159 ? 16.920 1.374 -11.062 1.00 97.06 159 ALA A N 1
ATOM 1268 C CA . ALA A 1 159 ? 16.983 -0.080 -11.179 1.00 97.06 159 ALA A CA 1
ATOM 1269 C C . ALA A 1 159 ? 15.593 -0.702 -11.380 1.00 97.06 159 ALA A C 1
ATOM 1271 O O . ALA A 1 159 ? 15.420 -1.584 -12.217 1.00 97.06 159 ALA A O 1
ATOM 1272 N N . LEU A 1 160 ? 14.584 -0.213 -10.657 1.00 97.44 160 LEU A N 1
ATOM 1273 C CA . LEU A 1 160 ? 13.206 -0.665 -10.793 1.00 97.44 160 LEU A CA 1
ATOM 1274 C C . LEU A 1 160 ? 12.620 -0.286 -12.159 1.00 97.44 160 LEU A C 1
ATOM 1276 O O . LEU A 1 160 ? 11.953 -1.110 -12.782 1.00 97.44 160 LEU A O 1
ATOM 1280 N N . ALA A 1 161 ? 12.886 0.928 -12.652 1.00 97.44 161 ALA A N 1
ATOM 1281 C CA . ALA A 1 161 ? 12.417 1.345 -13.973 1.00 97.44 161 ALA A CA 1
ATOM 1282 C C . ALA A 1 161 ? 13.029 0.481 -15.084 1.00 97.44 161 ALA A C 1
ATOM 1284 O O . ALA A 1 161 ? 12.322 0.034 -15.987 1.00 97.44 161 ALA A O 1
ATOM 1285 N N . ASP A 1 162 ? 14.333 0.217 -14.988 1.00 96.75 162 ASP A N 1
ATOM 1286 C CA . ASP A 1 162 ? 15.045 -0.649 -15.922 1.00 96.75 162 ASP A CA 1
ATOM 1287 C C . ASP A 1 162 ? 14.537 -2.093 -15.862 1.00 96.75 162 ASP A C 1
ATOM 1289 O O . ASP A 1 162 ? 14.278 -2.705 -16.898 1.00 96.75 162 ASP A O 1
ATOM 1293 N N . TYR A 1 163 ? 14.293 -2.612 -14.656 1.00 97.31 163 TYR A N 1
ATOM 1294 C CA . TYR A 1 163 ? 13.710 -3.934 -14.466 1.00 97.31 163 TYR A CA 1
ATOM 1295 C C . TYR A 1 163 ? 12.335 -4.044 -15.127 1.00 97.31 163 TYR A C 1
ATOM 1297 O O . TYR A 1 163 ? 12.113 -4.986 -15.888 1.00 97.31 163 TYR A O 1
ATOM 1305 N N . ILE A 1 164 ? 11.446 -3.066 -14.908 1.00 97.50 164 ILE A N 1
ATOM 1306 C CA . ILE A 1 164 ? 10.098 -3.085 -15.490 1.00 97.50 164 ILE A CA 1
ATOM 1307 C C . ILE A 1 164 ? 10.149 -3.091 -17.019 1.00 97.50 164 ILE A C 1
ATOM 1309 O O . ILE A 1 164 ? 9.451 -3.875 -17.656 1.00 97.50 164 ILE A O 1
ATOM 1313 N N . ARG A 1 165 ? 11.024 -2.272 -17.614 1.00 96.50 165 ARG A N 1
ATOM 1314 C CA . ARG A 1 165 ? 11.178 -2.172 -19.073 1.00 96.50 165 ARG A CA 1
ATOM 1315 C C . ARG A 1 165 ? 11.617 -3.484 -19.738 1.00 96.50 165 ARG A C 1
ATOM 1317 O O . ARG A 1 165 ? 11.318 -3.685 -20.910 1.00 96.50 165 ARG A O 1
ATOM 1324 N N . HIS A 1 166 ? 12.356 -4.342 -19.037 1.00 96.62 166 HIS A N 1
ATOM 1325 C CA . HIS A 1 166 ? 13.014 -5.506 -19.642 1.00 96.62 166 HIS A CA 1
ATOM 1326 C C . HIS A 1 166 ? 12.378 -6.857 -19.284 1.00 96.62 166 HIS A C 1
ATOM 1328 O O . HIS A 1 166 ? 12.865 -7.892 -19.737 1.00 96.62 166 HIS A O 1
ATOM 1334 N N . ASN A 1 167 ? 11.310 -6.879 -18.479 1.00 96.31 167 ASN A N 1
ATOM 1335 C CA . ASN A 1 167 ? 10.747 -8.113 -17.920 1.00 96.31 167 ASN A CA 1
ATOM 1336 C C . ASN A 1 167 ? 9.234 -8.276 -18.180 1.00 96.31 167 ASN A C 1
ATOM 1338 O O . ASN A 1 167 ? 8.550 -8.922 -17.391 1.00 96.31 167 ASN A O 1
ATOM 1342 N N . ASP A 1 168 ? 8.703 -7.746 -19.289 1.00 93.81 168 ASP A N 1
ATOM 1343 C CA . ASP A 1 168 ? 7.260 -7.737 -19.613 1.00 93.81 168 ASP A CA 1
ATOM 1344 C C . ASP A 1 168 ? 6.548 -9.084 -19.410 1.00 93.81 168 ASP A C 1
ATOM 1346 O O . ASP A 1 168 ? 5.605 -9.185 -18.626 1.00 93.81 168 ASP A O 1
ATOM 1350 N N . GLN A 1 169 ? 7.021 -10.147 -20.070 1.00 95.00 169 GLN A N 1
ATOM 1351 C CA . GLN A 1 169 ? 6.403 -11.475 -19.964 1.00 95.00 169 GLN A CA 1
ATOM 1352 C C . GLN A 1 169 ? 6.431 -12.005 -18.522 1.00 95.00 169 GLN A C 1
ATOM 1354 O O . GLN A 1 169 ? 5.450 -12.566 -18.035 1.00 95.00 169 GLN A O 1
ATOM 1359 N N . LEU A 1 170 ? 7.542 -11.778 -17.817 1.00 96.31 170 LEU A N 1
ATOM 1360 C CA . LEU A 1 170 ? 7.693 -12.176 -16.422 1.00 96.31 170 LEU A CA 1
ATOM 1361 C C . LEU A 1 170 ? 6.729 -11.394 -15.512 1.00 96.31 170 LEU A C 1
ATOM 1363 O O . LEU A 1 170 ? 6.214 -11.956 -14.548 1.00 96.31 170 LEU A O 1
ATOM 1367 N N . HIS A 1 171 ? 6.442 -10.125 -15.811 1.00 95.81 171 HIS A N 1
ATOM 1368 C CA . HIS A 1 171 ? 5.466 -9.335 -15.060 1.00 95.81 171 HIS A CA 1
ATOM 1369 C C . HIS A 1 171 ? 4.039 -9.866 -15.188 1.00 95.81 171 HIS A C 1
ATOM 1371 O O . HIS A 1 171 ? 3.305 -9.828 -14.204 1.00 95.81 171 HIS A O 1
ATOM 1377 N N . LEU A 1 172 ? 3.648 -10.420 -16.337 1.00 96.75 172 LEU A N 1
ATOM 1378 C CA . LEU A 1 172 ? 2.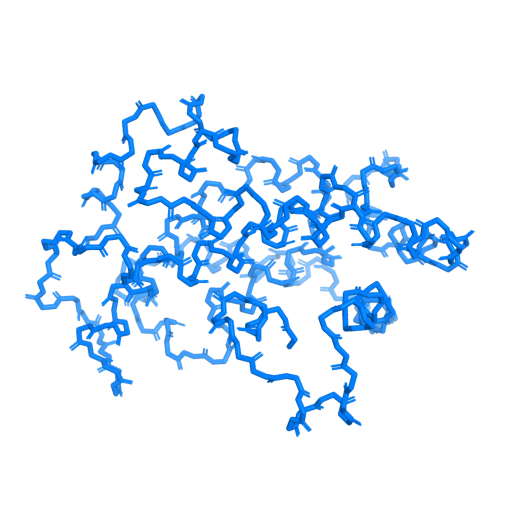336 -11.063 -16.474 1.00 96.75 172 LEU A CA 1
ATOM 1379 C C . LEU A 1 172 ? 2.227 -12.288 -15.553 1.00 96.75 172 LEU A C 1
ATOM 1381 O O . LEU A 1 172 ? 1.294 -12.398 -14.756 1.00 96.75 172 LEU A O 1
ATOM 1385 N N . GLU A 1 173 ? 3.236 -13.163 -15.585 1.00 97.88 173 GLU A N 1
ATOM 1386 C CA . GLU A 1 173 ? 3.284 -14.386 -14.770 1.00 97.88 173 GLU A CA 1
ATOM 1387 C C . GLU A 1 173 ? 3.325 -14.086 -13.266 1.00 97.88 173 GLU A C 1
ATOM 1389 O O . GLU A 1 173 ? 2.603 -14.686 -12.463 1.00 97.88 173 GLU A O 1
ATOM 1394 N N . LEU A 1 174 ? 4.168 -13.133 -12.865 1.00 98.31 174 LEU A N 1
ATOM 1395 C CA . LEU A 1 174 ? 4.266 -12.697 -11.477 1.00 98.31 174 LEU A CA 1
ATOM 1396 C C . LEU A 1 174 ? 3.003 -11.945 -11.029 1.00 98.31 174 LEU A C 1
ATOM 1398 O O . LEU A 1 174 ? 2.661 -12.012 -9.850 1.00 98.31 174 LEU A O 1
ATOM 1402 N N . GLY A 1 175 ? 2.299 -11.272 -11.943 1.00 97.94 175 GLY A N 1
ATOM 1403 C CA . GLY A 1 175 ? 1.028 -10.605 -11.673 1.00 97.94 175 GLY A CA 1
ATOM 1404 C C . GLY A 1 175 ? -0.066 -11.621 -11.364 1.00 97.94 175 GLY A C 1
ATOM 1405 O O . GLY A 1 175 ? -0.748 -11.498 -10.350 1.00 97.94 175 GLY A O 1
ATOM 1406 N N . ASP A 1 176 ? -0.160 -12.694 -12.153 1.00 98.12 176 ASP A N 1
ATOM 1407 C CA . ASP A 1 176 ? -1.084 -13.802 -11.880 1.00 98.12 176 ASP A CA 1
ATOM 1408 C C . ASP A 1 176 ? -0.783 -14.492 -10.549 1.00 98.12 176 ASP A C 1
ATOM 1410 O O . ASP A 1 176 ? -1.694 -14.940 -9.849 1.00 98.12 176 ASP A O 1
ATOM 1414 N N . LYS A 1 177 ? 0.502 -14.618 -10.203 1.00 98.38 177 LYS A N 1
ATOM 1415 C CA . LYS A 1 177 ? 0.926 -15.174 -8.916 1.00 98.38 177 LYS A CA 1
ATOM 1416 C C . LYS A 1 177 ? 0.542 -14.254 -7.756 1.00 98.38 177 LYS A C 1
ATOM 1418 O O . LYS A 1 177 ? 0.041 -14.738 -6.744 1.00 98.38 177 LYS A O 1
ATOM 1423 N N . LEU A 1 178 ? 0.787 -12.953 -7.898 1.00 98.44 178 LEU A N 1
ATOM 1424 C CA . LEU A 1 178 ? 0.465 -11.954 -6.884 1.00 98.44 178 LEU A CA 1
ATOM 1425 C C . LEU A 1 178 ? -1.043 -11.899 -6.629 1.00 98.44 178 LEU A C 1
ATOM 1427 O O . LEU A 1 178 ? -1.456 -11.942 -5.474 1.00 98.44 178 LEU A O 1
ATOM 1431 N N . LEU A 1 179 ? -1.852 -11.860 -7.694 1.00 98.19 179 LEU A N 1
ATOM 1432 C CA . LEU A 1 179 ? -3.308 -11.830 -7.585 1.00 98.19 179 LEU A CA 1
ATOM 1433 C C . LEU A 1 179 ? -3.849 -13.068 -6.867 1.00 98.19 179 LEU A C 1
ATOM 1435 O O . LEU A 1 179 ? -4.591 -12.919 -5.904 1.00 98.19 179 LEU A O 1
ATOM 1439 N N . ARG A 1 180 ? -3.407 -14.268 -7.268 1.00 98.38 180 ARG A N 1
ATOM 1440 C CA . ARG A 1 180 ? -3.808 -15.518 -6.605 1.00 98.38 180 ARG A CA 1
ATOM 1441 C C . ARG A 1 180 ? -3.472 -15.515 -5.118 1.00 98.38 180 ARG A C 1
ATOM 1443 O O . ARG A 1 180 ? -4.339 -15.774 -4.298 1.00 98.38 180 ARG A O 1
ATOM 1450 N N . ASN A 1 181 ? -2.238 -15.157 -4.757 1.00 97.94 181 ASN A N 1
ATOM 1451 C CA . ASN A 1 181 ? -1.843 -15.084 -3.349 1.00 97.94 181 ASN A CA 1
ATOM 1452 C C . ASN A 1 181 ? -2.676 -14.058 -2.566 1.00 97.94 181 ASN A C 1
ATOM 1454 O O . ASN A 1 181 ? -3.056 -14.296 -1.424 1.00 97.94 181 ASN A O 1
ATOM 1458 N N . PHE A 1 182 ? -2.964 -12.911 -3.178 1.00 98.25 182 PHE A N 1
ATOM 1459 C CA . PHE A 1 182 ? -3.783 -11.881 -2.558 1.00 98.25 182 PHE A CA 1
ATOM 1460 C C . PHE A 1 182 ? -5.214 -12.373 -2.290 1.00 98.25 182 PHE A C 1
ATOM 1462 O O . PHE A 1 182 ? -5.716 -12.214 -1.180 1.00 98.25 182 PHE A O 1
ATOM 1469 N N . GLU A 1 183 ? -5.846 -13.015 -3.271 1.00 97.50 183 GLU A N 1
ATOM 1470 C CA . GLU A 1 183 ? -7.215 -13.530 -3.157 1.00 97.50 183 GLU A CA 1
ATOM 1471 C C . GLU A 1 183 ? -7.321 -14.723 -2.196 1.00 97.50 183 GLU A C 1
ATOM 1473 O O . GLU A 1 183 ? -8.264 -14.791 -1.411 1.00 97.50 183 GLU A O 1
ATOM 1478 N N . GLU A 1 184 ? -6.352 -15.640 -2.224 1.00 97.81 184 GLU A N 1
ATOM 1479 C CA . GLU A 1 184 ? -6.406 -16.901 -1.473 1.00 97.81 184 GLU A CA 1
ATOM 1480 C C . GLU A 1 184 ? -5.860 -16.811 -0.042 1.00 97.81 184 GLU A C 1
ATOM 1482 O O . GLU A 1 184 ? -6.165 -17.688 0.761 1.00 97.81 184 GLU A O 1
ATOM 1487 N N . GLN A 1 185 ? -5.022 -15.814 0.270 1.00 97.50 185 GLN A N 1
ATOM 1488 C CA . GLN A 1 185 ? -4.375 -15.686 1.587 1.00 97.50 185 GLN A CA 1
ATOM 1489 C C . GLN A 1 185 ? -4.738 -14.375 2.288 1.00 97.50 185 GLN A C 1
ATOM 1491 O O . GLN A 1 185 ? -5.110 -14.362 3.460 1.00 97.50 185 GLN A O 1
ATOM 1496 N N . VAL A 1 186 ? -4.624 -13.246 1.580 1.00 97.62 186 VAL A N 1
ATOM 1497 C CA . VAL A 1 186 ? -4.775 -11.921 2.202 1.00 97.62 186 VAL A CA 1
ATOM 1498 C C . VAL A 1 186 ? -6.249 -11.584 2.422 1.00 97.62 186 VAL A C 1
ATOM 1500 O O . VAL A 1 186 ? -6.630 -11.202 3.528 1.00 97.62 186 VAL A O 1
ATOM 1503 N N . LEU A 1 187 ? -7.098 -11.748 1.401 1.00 97.25 187 LEU A N 1
ATOM 1504 C CA . LEU A 1 187 ? -8.531 -11.433 1.509 1.00 97.25 187 LEU A CA 1
ATOM 1505 C C . LEU A 1 187 ? -9.286 -12.371 2.462 1.00 97.25 187 LEU A C 1
ATOM 1507 O O . LEU A 1 187 ? -10.329 -11.994 3.001 1.00 97.25 187 LEU A O 1
ATOM 1511 N N . THR A 1 188 ? -8.757 -13.572 2.693 1.00 97.50 188 THR A N 1
ATOM 1512 C CA . THR A 1 188 ? -9.358 -14.586 3.566 1.00 97.50 188 THR A CA 1
ATOM 1513 C C . THR A 1 188 ? -9.061 -14.375 5.048 1.00 97.50 188 THR A C 1
ATOM 1515 O O . THR A 1 188 ? -9.684 -15.045 5.869 1.00 97.50 188 THR A O 1
ATOM 1518 N N . CYS A 1 189 ? -8.151 -13.458 5.402 1.00 98.31 189 CYS A N 1
ATOM 1519 C CA . CYS A 1 189 ? -7.847 -13.129 6.794 1.00 98.31 189 CYS A CA 1
ATOM 1520 C C . CYS A 1 189 ? -9.109 -12.647 7.536 1.00 98.31 189 CYS A C 1
ATOM 1522 O O . CYS A 1 189 ? -9.867 -11.809 7.035 1.00 98.31 189 CYS A O 1
ATOM 1524 N N . GLN A 1 190 ? -9.305 -13.143 8.756 1.00 97.56 190 GLN A N 1
ATOM 1525 C CA . GLN A 1 190 ? -10.444 -12.844 9.632 1.00 97.56 190 GLN A CA 1
ATOM 1526 C C . GLN A 1 190 ? -10.044 -12.054 10.883 1.00 97.56 190 GLN A C 1
ATOM 1528 O O . GLN A 1 190 ? -10.908 -11.536 11.591 1.00 97.56 190 GLN A O 1
ATOM 1533 N N . SER A 1 191 ? -8.745 -11.914 11.145 1.00 98.50 191 SER A N 1
ATOM 1534 C CA . SER A 1 191 ? -8.214 -11.166 12.283 1.00 98.50 191 SER A CA 1
ATOM 1535 C C . SER A 1 191 ? -6.911 -10.440 11.943 1.00 98.50 191 SER A C 1
ATOM 1537 O O . SER A 1 191 ? -6.234 -10.755 10.961 1.00 98.50 191 SER A O 1
ATOM 1539 N N . PHE A 1 192 ? -6.528 -9.472 12.784 1.00 98.56 192 PHE A N 1
ATOM 1540 C CA . PHE A 1 192 ? -5.239 -8.791 12.636 1.00 98.56 192 PHE A CA 1
ATOM 1541 C C . PHE A 1 192 ? -4.058 -9.738 12.902 1.00 98.56 192 PHE A C 1
ATOM 1543 O O . PHE A 1 192 ? -3.020 -9.611 12.261 1.00 98.56 192 PHE A O 1
ATOM 1550 N N . MET A 1 193 ? -4.242 -10.739 13.768 1.00 98.44 193 MET A N 1
ATOM 1551 C CA . MET A 1 193 ? -3.256 -11.794 13.997 1.00 98.44 193 MET A CA 1
ATOM 1552 C C . MET A 1 193 ? -3.003 -12.633 12.740 1.00 98.44 193 MET A C 1
ATOM 1554 O O . MET A 1 193 ? -1.848 -12.804 12.362 1.00 98.44 193 MET A O 1
ATOM 1558 N N . GLU A 1 194 ? -4.060 -13.098 12.065 1.00 98.50 194 GLU A N 1
ATOM 1559 C CA . GLU A 1 194 ? -3.933 -13.842 10.801 1.00 98.50 194 GLU A CA 1
ATOM 1560 C C . GLU A 1 194 ? -3.255 -13.002 9.717 1.00 98.50 194 GLU A C 1
ATOM 1562 O O . GLU A 1 194 ? -2.363 -13.487 9.026 1.00 98.50 194 GLU A O 1
ATOM 1567 N N . TYR A 1 195 ? -3.615 -11.719 9.613 1.00 98.62 195 TYR A N 1
ATOM 1568 C CA . TYR A 1 195 ? -2.934 -10.797 8.707 1.00 98.62 195 TYR A CA 1
ATOM 1569 C C . TYR A 1 195 ? -1.433 -10.704 9.020 1.00 98.62 195 TYR A C 1
ATOM 1571 O O . TYR A 1 195 ? -0.605 -10.805 8.115 1.00 98.62 195 TYR A O 1
ATOM 1579 N N . CYS A 1 196 ? -1.058 -10.523 10.290 1.00 98.62 196 CYS A N 1
ATOM 1580 C CA . CYS A 1 196 ? 0.346 -10.459 10.687 1.00 98.62 196 CYS A CA 1
ATOM 1581 C C . CYS A 1 196 ? 1.102 -11.761 10.387 1.00 98.62 196 CYS A C 1
ATOM 1583 O O . CYS A 1 196 ? 2.267 -11.688 10.003 1.00 98.62 196 CYS A O 1
ATOM 1585 N N . ASP A 1 197 ? 0.462 -12.923 10.523 1.00 98.31 197 ASP A N 1
ATOM 1586 C CA . ASP A 1 197 ? 1.051 -14.217 10.165 1.00 98.31 197 ASP A CA 1
ATOM 1587 C C . ASP A 1 197 ? 1.285 -14.330 8.649 1.00 98.31 197 ASP A C 1
ATOM 1589 O O . ASP A 1 197 ? 2.423 -14.484 8.202 1.00 98.31 197 ASP A O 1
ATOM 1593 N N . VAL A 1 198 ? 0.236 -14.117 7.843 1.00 98.19 198 VAL A N 1
ATOM 1594 C CA . VAL A 1 198 ? 0.291 -14.175 6.368 1.00 98.19 198 VAL A CA 1
ATOM 1595 C C . VAL A 1 198 ? 1.328 -13.205 5.795 1.00 98.19 198 VAL A C 1
ATOM 1597 O O . VAL A 1 198 ? 2.035 -13.534 4.842 1.00 98.19 198 VAL A O 1
ATOM 1600 N N . MET A 1 199 ? 1.452 -12.013 6.382 1.00 97.75 199 MET A N 1
ATOM 1601 C CA . MET A 1 199 ? 2.401 -10.987 5.939 1.00 97.75 199 MET A CA 1
ATOM 1602 C C . MET A 1 199 ? 3.819 -11.163 6.508 1.00 97.75 199 MET A C 1
ATOM 1604 O O . MET A 1 199 ? 4.715 -10.370 6.192 1.00 97.75 199 MET A O 1
ATOM 1608 N N . GLY A 1 200 ? 4.041 -12.177 7.352 1.00 97.19 200 GLY A N 1
ATOM 1609 C CA . GLY A 1 200 ? 5.327 -12.427 7.999 1.00 97.19 200 GLY A CA 1
ATOM 1610 C C . GLY A 1 200 ? 5.776 -11.258 8.875 1.00 97.19 200 GLY A C 1
ATOM 1611 O O . GLY A 1 200 ? 6.927 -10.840 8.783 1.00 97.19 200 GLY A O 1
ATOM 1612 N N . LEU A 1 201 ? 4.850 -10.693 9.653 1.00 97.94 201 LEU A N 1
ATOM 1613 C CA . LEU A 1 201 ? 5.050 -9.550 10.552 1.00 97.94 201 LEU A CA 1
ATOM 1614 C C . LEU A 1 201 ? 5.149 -9.958 12.026 1.00 97.94 201 LEU A C 1
ATOM 1616 O O . LEU A 1 201 ? 5.386 -9.098 12.865 1.00 97.94 201 LEU A O 1
ATOM 1620 N N . LEU A 1 202 ? 4.944 -11.233 12.378 1.00 97.75 202 LEU A N 1
ATOM 1621 C CA . LEU A 1 202 ? 4.924 -11.679 13.781 1.00 97.75 202 LEU A CA 1
ATOM 1622 C C . LEU A 1 202 ? 6.281 -11.551 14.493 1.00 97.75 202 LEU A C 1
ATOM 1624 O O . LEU A 1 202 ? 6.324 -11.504 15.720 1.00 97.75 202 LEU A O 1
ATOM 1628 N N . CYS A 1 203 ? 7.386 -11.465 13.748 1.00 95.44 203 CYS A N 1
ATOM 1629 C CA . CYS A 1 203 ? 8.698 -11.176 14.325 1.00 95.44 203 CYS A CA 1
ATOM 1630 C C . CYS A 1 203 ? 8.775 -9.729 14.833 1.00 95.44 203 CYS A C 1
ATOM 1632 O O . CYS A 1 203 ? 9.318 -9.478 15.908 1.00 95.44 203 CYS A O 1
ATOM 1634 N N . GLU A 1 204 ? 8.234 -8.779 14.070 1.00 96.69 204 GLU A N 1
ATOM 1635 C CA . GLU A 1 204 ? 8.241 -7.353 14.396 1.00 96.69 204 GLU A CA 1
ATOM 1636 C C . GLU A 1 204 ? 7.023 -6.915 15.230 1.00 96.69 204 GLU A C 1
ATOM 1638 O O . GLU A 1 204 ? 7.100 -5.937 15.973 1.00 96.69 204 GLU A O 1
ATOM 1643 N N . ILE A 1 205 ? 5.909 -7.644 15.127 1.00 97.94 205 ILE A N 1
ATOM 1644 C CA . ILE A 1 205 ? 4.637 -7.428 15.827 1.00 97.94 205 ILE A CA 1
ATOM 1645 C C . ILE A 1 205 ? 4.259 -8.728 16.567 1.00 97.94 205 ILE A C 1
ATOM 1647 O O . ILE A 1 205 ? 3.344 -9.442 16.153 1.00 97.94 205 ILE A O 1
ATOM 1651 N N . PRO A 1 206 ? 4.952 -9.068 17.671 1.00 97.06 206 PRO A N 1
ATOM 1652 C CA . PRO A 1 206 ? 4.729 -10.328 18.386 1.00 97.06 206 PRO A CA 1
ATOM 1653 C C . PRO A 1 206 ? 3.381 -10.380 19.116 1.00 97.06 206 PRO A C 1
ATOM 1655 O O . PRO A 1 206 ? 2.879 -11.462 19.409 1.00 97.06 206 PRO A O 1
ATOM 1658 N N . ASN A 1 207 ? 2.788 -9.220 19.416 1.00 98.00 207 ASN A N 1
ATOM 1659 C CA . ASN A 1 207 ? 1.455 -9.108 19.999 1.00 98.00 207 ASN A CA 1
ATOM 1660 C C . ASN A 1 207 ? 0.600 -8.135 19.164 1.00 98.00 207 ASN A C 1
ATOM 1662 O O . ASN A 1 207 ? 0.599 -6.933 19.445 1.00 98.00 207 ASN A O 1
ATOM 1666 N N . PRO A 1 208 ? -0.101 -8.634 18.127 1.00 98.19 208 PRO A N 1
ATOM 1667 C CA . PRO A 1 208 ? -0.934 -7.809 17.253 1.00 98.19 208 PRO A CA 1
ATOM 1668 C C . PRO A 1 208 ? -2.025 -7.027 17.995 1.00 98.19 208 PRO A C 1
ATOM 1670 O O . PRO A 1 208 ? -2.271 -5.872 17.657 1.00 98.19 208 PRO A O 1
ATOM 1673 N N . ASP A 1 209 ? -2.633 -7.600 19.037 1.00 97.12 209 ASP A N 1
ATOM 1674 C CA . ASP A 1 209 ? -3.691 -6.927 19.803 1.00 97.12 209 ASP A CA 1
ATOM 1675 C C . ASP A 1 209 ? -3.146 -5.729 20.589 1.00 97.12 209 ASP A C 1
ATOM 1677 O O . ASP A 1 209 ? -3.715 -4.637 20.539 1.00 97.12 209 ASP A O 1
ATOM 1681 N N . ALA A 1 210 ? -2.006 -5.906 21.268 1.00 98.06 210 ALA A N 1
ATOM 1682 C CA . ALA A 1 210 ? -1.332 -4.807 21.958 1.00 98.06 210 ALA A CA 1
ATOM 1683 C C . ALA A 1 210 ? -0.859 -3.736 20.966 1.00 98.06 210 ALA A C 1
ATOM 1685 O O . ALA A 1 210 ? -1.073 -2.552 21.199 1.00 98.06 210 ALA A O 1
ATOM 1686 N N . PHE A 1 211 ? -0.296 -4.142 19.824 1.00 98.50 211 PHE A N 1
ATOM 1687 C CA . PHE A 1 211 ? 0.137 -3.207 18.787 1.00 98.50 211 PHE A CA 1
ATOM 1688 C C . PHE A 1 211 ? -1.023 -2.386 18.219 1.00 98.50 211 PHE A C 1
ATOM 1690 O O . PHE A 1 211 ? -0.859 -1.192 17.968 1.00 98.50 211 PHE A O 1
ATOM 1697 N N . LEU A 1 212 ? -2.188 -3.007 18.002 1.00 98.06 212 LEU A N 1
ATOM 1698 C CA . LEU A 1 212 ? -3.391 -2.308 17.560 1.00 98.06 212 LEU A CA 1
ATOM 1699 C C . LEU A 1 212 ? -3.842 -1.294 18.610 1.00 98.06 212 LEU A C 1
ATOM 1701 O O . LEU A 1 212 ? -4.076 -0.146 18.253 1.00 98.06 212 LEU A O 1
ATOM 1705 N N . LEU A 1 213 ? -3.906 -1.690 19.883 1.00 97.00 213 LEU A N 1
ATOM 1706 C CA . LEU A 1 213 ? -4.288 -0.794 20.974 1.00 97.00 213 LEU A CA 1
ATOM 1707 C C . LEU A 1 213 ? -3.318 0.387 21.127 1.00 97.00 213 LEU A C 1
ATOM 1709 O O . LEU A 1 213 ? -3.761 1.514 21.275 1.00 97.00 213 LEU A O 1
ATOM 1713 N N . GLU A 1 214 ? -2.009 0.145 21.056 1.00 96.25 214 GLU A N 1
ATOM 1714 C CA . GLU A 1 214 ? -0.971 1.185 21.142 1.00 96.25 214 GLU A CA 1
ATOM 1715 C C . GLU A 1 214 ? -0.928 2.109 19.918 1.00 96.25 214 GLU A C 1
ATOM 1717 O O . GLU A 1 214 ? -0.316 3.176 19.961 1.00 96.25 214 GLU A O 1
ATOM 1722 N N . SER A 1 215 ? -1.510 1.677 18.798 1.00 95.44 215 SER A N 1
ATOM 1723 C CA . SER A 1 215 ? -1.546 2.461 17.564 1.00 95.44 215 SER A CA 1
ATOM 1724 C C . SER A 1 215 ? -2.686 3.480 17.528 1.00 95.44 215 SER A C 1
ATOM 1726 O O . SER A 1 215 ? -2.619 4.374 16.687 1.00 95.44 215 SER A O 1
ATOM 1728 N N . LEU A 1 216 ? -3.719 3.329 18.367 1.00 93.62 216 LEU A N 1
ATOM 1729 C CA . LEU A 1 216 ? -4.908 4.191 18.426 1.00 93.62 216 LEU A CA 1
ATOM 1730 C C . LEU A 1 216 ? -4.793 5.213 19.561 1.00 93.62 216 LEU A C 1
ATOM 1732 O O . LEU A 1 216 ? -5.139 6.385 19.300 1.00 93.62 216 LEU A O 1
#